Protein AF-A0A3E3I4R8-F1 (afdb_monomer)

InterPro domains:
  IPR023296 Glycosyl hydrolase, five-bladed beta-propeller domain superfamily [G3DSA:2.115.10.20] (4-188)
  IPR023296 Glycosyl hydrolase, five-bladed beta-propeller domain superfamily [SSF75005] (67-189)

Mean predicted aligned error: 5.2 Å

Solvent-accessible surface area (backbone atoms only — not comparable to full-atom values): 13879 Å² total; per-residue (Å²): 133,58,57,40,91,85,79,69,40,73,74,57,88,87,75,88,78,79,80,76,54,42,87,83,39,55,69,29,17,27,50,62,83,36,69,37,72,54,52,53,74,67,55,35,50,52,53,48,54,52,50,34,54,75,71,69,48,89,54,73,86,76,48,55,66,73,56,51,50,53,52,46,58,73,58,26,52,56,40,54,73,40,48,76,33,78,48,77,55,100,76,31,26,40,41,32,31,14,25,14,48,62,64,23,32,39,6,12,21,36,42,29,37,18,82,37,95,83,42,79,62,43,75,46,89,74,56,61,30,31,72,29,66,52,71,41,59,17,6,33,20,50,46,49,77,47,71,53,98,57,70,39,35,36,36,34,23,30,22,34,48,41,74,95,38,61,82,40,61,50,78,47,75,34,37,24,50,66,53,96,90,65,51,69,45,49,46,64,80,68,63,89,34,64,68,86,85,68,104,51,74,67,70,57,80,65,78,60,91,48,74,83,86,54,69,73,50,92,61,81,62,99,72,69,53,93,97,18,45,53,50,34,71,34,59,56,39,67,71,52,48,86

Secondary structure (DSSP, 8-state):
-PBPTTT--BSS---------TTT-GGG--SGGG-PPPP-HHHHHHHHHHHHHHTT---GGGS-HHHHHHHHHHTS-----EEEEEEEETTEEEEEEEES-TTSTT-EEEEEEESSTT---EE-TT--SEE--SSSS---EEEEEEE-TTS-EEEEEEEE--SSSTT-EEEEEEEEEE-TT--EEE--TTTTS-----SS---TTPPPS---S-TT-----S--BTTB-GGGGGSS-TT---

Organism: NCBI:txid1720294

pLDDT: mean 93.39, std 4.69, range [58.34, 98.38]

Nearest PDB structures (foldseek):
  3kst-assembly2_B  TM=8.776E-01  e=1.609E-07  Bacteroides thetaiotaomicron VPI-5482
  4qqs-assembly1_A  TM=8.338E-01  e=1.810E-07  Halothermothrix orenii H 168
  3qz4-assembly2_B  TM=8.711E-01  e=1.917E-06  Bacteroides thetaiotaomicron
  5ay9-assembly1_A  TM=6.900E-01  e=4.351E-02  Ruminococcus albus 7 = DSM 20455
  8i12-assembly1_A  TM=5.355E-01  e=3.049E-01  Arthrobacter sp. MN8

Foldseek 3Di:
DDADPPVRHDPDDDDDQDDFDCVPVQLQQDDAPSPDDWDDPVQLVVVLVVVCVVVVNPDCVVPPPVRSVVSSVVRRSGADKALWEWDADPQKIWTKIWHRDQLYLSTFIWIWIASDPRDPTDGFPPPPQGGASDFQWGHFYNWYWDADPQGWIKIKGWTHQQQVHSPDIDIFIATWDQDPVRGTHTDCVCSVWDADDDPHDDDSPDDGPDDDPCAQDDDDDPDDDPQQDRNQCRPRYNNHHD

Structure (mmCIF, N/CA/C/O backbone):
data_AF-A0A3E3I4R8-F1
#
_entry.id   AF-A0A3E3I4R8-F1
#
loop_
_atom_site.group_PDB
_atom_site.id
_atom_site.type_symbol
_atom_site.label_atom_id
_atom_site.label_alt_id
_atom_site.label_comp_id
_atom_site.label_asym_id
_atom_site.label_entity_id
_atom_site.label_seq_id
_atom_site.pdbx_PDB_ins_code
_atom_site.Cartn_x
_atom_site.Cartn_y
_atom_site.Cartn_z
_atom_site.occupancy
_atom_site.B_iso_or_equiv
_atom_site.auth_seq_id
_atom_site.auth_comp_id
_atom_site.auth_asym_id
_atom_site.auth_atom_id
_atom_site.pdbx_PDB_model_num
ATOM 1 N N . MET A 1 1 ? 9.995 24.178 9.097 1.00 58.34 1 MET A N 1
ATOM 2 C CA . MET A 1 1 ? 10.919 24.325 7.953 1.00 58.34 1 MET A CA 1
ATOM 3 C C . MET A 1 1 ? 10.790 25.762 7.471 1.00 58.34 1 MET A C 1
ATOM 5 O O . MET A 1 1 ? 9.670 26.170 7.196 1.00 58.34 1 MET A O 1
ATOM 9 N N . ALA A 1 2 ? 11.863 26.553 7.495 1.00 73.69 2 ALA A N 1
ATOM 10 C CA . ALA A 1 2 ? 11.816 27.931 7.004 1.00 73.69 2 ALA A CA 1
ATOM 11 C C . ALA A 1 2 ? 12.047 27.915 5.486 1.00 73.69 2 ALA A C 1
ATOM 13 O O . ALA A 1 2 ? 13.061 27.390 5.019 1.00 73.69 2 ALA A O 1
ATOM 14 N N . LEU A 1 3 ? 11.078 28.421 4.729 1.00 85.00 3 LEU A N 1
ATOM 15 C CA . LEU A 1 3 ? 11.211 28.681 3.299 1.00 85.00 3 LEU A CA 1
ATOM 16 C C . LEU A 1 3 ? 11.468 30.173 3.115 1.00 85.00 3 LEU A C 1
ATOM 18 O O . LEU A 1 3 ? 10.865 30.989 3.813 1.00 85.00 3 LEU A O 1
ATOM 22 N N . ASP A 1 4 ? 12.323 30.519 2.159 1.00 86.75 4 ASP A N 1
ATOM 23 C CA . ASP A 1 4 ? 12.375 31.885 1.653 1.00 86.75 4 ASP A CA 1
ATOM 24 C C . ASP A 1 4 ? 11.012 32.196 0.998 1.00 86.75 4 ASP A C 1
ATOM 26 O O . ASP A 1 4 ? 10.618 31.470 0.081 1.00 86.75 4 ASP A O 1
ATOM 30 N N . PRO A 1 5 ? 10.266 33.220 1.448 1.00 86.38 5 PRO A N 1
ATOM 31 C CA . PRO A 1 5 ? 8.902 33.466 0.980 1.00 86.38 5 PRO A CA 1
ATOM 32 C C . PRO A 1 5 ? 8.827 33.997 -0.460 1.00 86.38 5 PRO A C 1
ATOM 34 O O . PRO A 1 5 ? 7.739 34.043 -1.029 1.00 86.38 5 PRO A O 1
ATOM 37 N N . VAL A 1 6 ? 9.952 34.409 -1.049 1.00 87.00 6 VAL A N 1
ATOM 38 C CA . VAL A 1 6 ? 10.023 34.934 -2.420 1.00 87.00 6 VAL A CA 1
ATOM 39 C C . VAL A 1 6 ? 10.526 33.856 -3.373 1.00 87.00 6 VAL A C 1
ATOM 41 O O . VAL A 1 6 ? 9.933 33.617 -4.422 1.00 87.00 6 VAL A O 1
ATOM 44 N N . LEU A 1 7 ? 11.618 33.187 -3.009 1.00 87.06 7 LEU A N 1
ATOM 45 C CA . LEU A 1 7 ? 12.268 32.184 -3.849 1.00 87.06 7 LEU A CA 1
ATOM 46 C C . LEU A 1 7 ? 11.676 30.783 -3.663 1.00 87.06 7 LEU A C 1
ATOM 48 O O . LEU A 1 7 ? 11.984 29.895 -4.458 1.00 87.06 7 LEU A O 1
ATOM 52 N N . MET A 1 8 ? 10.880 30.568 -2.608 1.00 84.38 8 MET A N 1
ATOM 53 C CA . MET A 1 8 ? 10.338 29.264 -2.200 1.00 84.38 8 MET A CA 1
ATOM 54 C C . MET A 1 8 ? 11.431 28.193 -2.051 1.00 84.38 8 MET A C 1
ATOM 56 O O . MET A 1 8 ? 11.201 26.999 -2.248 1.00 84.38 8 MET A O 1
ATOM 60 N N . ARG A 1 9 ? 12.649 28.623 -1.695 1.00 81.31 9 ARG A N 1
ATOM 61 C CA . ARG A 1 9 ? 13.801 27.745 -1.466 1.00 81.31 9 ARG A CA 1
ATOM 62 C C . ARG A 1 9 ? 13.901 27.396 0.012 1.00 81.31 9 ARG A C 1
ATOM 64 O O . ARG A 1 9 ? 13.680 28.240 0.878 1.00 81.31 9 ARG A O 1
ATOM 71 N N . SER A 1 10 ? 14.262 26.145 0.291 1.00 80.31 10 SER A N 1
ATOM 72 C CA . SER A 1 10 ? 14.565 25.702 1.654 1.00 80.31 10 SER A CA 1
ATOM 73 C C . SER A 1 10 ? 15.727 26.510 2.215 1.00 80.31 10 SER A C 1
ATOM 75 O O . SER A 1 10 ? 16.803 26.524 1.623 1.00 80.31 10 SER A O 1
ATOM 77 N N . MET A 1 11 ? 15.514 27.151 3.363 1.00 79.94 11 MET A N 1
ATOM 78 C CA . MET A 1 11 ? 16.572 27.851 4.099 1.00 79.94 11 MET A CA 1
ATOM 79 C C . MET A 1 11 ? 17.332 26.913 5.046 1.00 79.94 11 MET A C 1
ATOM 81 O O . MET A 1 11 ? 18.346 27.296 5.619 1.00 79.94 11 MET A O 1
ATOM 85 N N . SER A 1 12 ? 16.840 25.685 5.228 1.00 79.06 12 SER A N 1
ATOM 86 C CA . SER A 1 12 ? 17.480 24.641 6.027 1.00 79.06 12 SER A CA 1
ATOM 87 C C . SER A 1 12 ? 18.047 23.536 5.145 1.00 79.06 12 SER A C 1
ATOM 89 O O . SER A 1 12 ? 17.453 23.178 4.122 1.00 79.06 12 SER A O 1
ATOM 91 N N . MET A 1 13 ? 19.155 22.945 5.591 1.00 79.69 13 MET A N 1
ATOM 92 C CA . MET A 1 13 ? 19.659 21.699 5.022 1.00 79.69 13 MET A CA 1
ATOM 93 C C . MET A 1 13 ? 18.621 20.587 5.221 1.00 79.69 13 MET A C 1
ATOM 95 O O . MET A 1 13 ? 17.965 20.520 6.263 1.00 79.69 13 MET A O 1
ATOM 99 N N . LYS A 1 14 ? 18.435 19.744 4.203 1.00 81.19 14 LYS A N 1
ATOM 100 C CA . LYS A 1 14 ? 17.567 18.567 4.292 1.00 81.19 14 LYS A CA 1
ATOM 101 C C . LYS A 1 14 ? 18.349 17.428 4.945 1.00 81.19 14 LYS A C 1
ATOM 103 O O . LYS A 1 14 ? 19.505 17.212 4.597 1.00 81.19 14 LYS A O 1
ATOM 108 N N . THR A 1 15 ? 17.698 16.689 5.834 1.00 82.81 15 THR A N 1
ATOM 109 C CA . THR A 1 15 ? 18.266 15.503 6.487 1.00 82.81 15 THR A CA 1
ATOM 110 C C . THR A 1 15 ? 17.363 14.314 6.195 1.00 82.81 15 THR A C 1
ATOM 112 O O . THR A 1 15 ? 16.147 14.416 6.364 1.00 82.81 15 THR A O 1
ATOM 115 N N . GLY A 1 16 ? 17.944 13.205 5.734 1.00 87.50 16 GLY A N 1
ATOM 116 C CA . GLY A 1 16 ? 17.220 11.942 5.589 1.00 87.50 16 GLY A CA 1
ATOM 117 C C . GLY A 1 16 ? 16.832 11.386 6.958 1.00 87.50 16 GLY A C 1
ATOM 118 O O . GLY A 1 16 ? 17.626 11.457 7.893 1.00 87.50 16 GLY A O 1
ATOM 119 N N . VAL A 1 17 ? 15.608 10.872 7.081 1.00 91.19 17 VAL A N 1
ATOM 120 C CA . VAL A 1 17 ? 15.069 10.353 8.353 1.00 91.19 17 VAL A CA 1
ATOM 121 C C . VAL A 1 17 ? 14.796 8.850 8.330 1.00 91.19 17 VAL A C 1
ATOM 123 O O . VAL A 1 17 ? 14.795 8.229 9.387 1.00 91.19 17 VAL A O 1
ATOM 126 N N . ILE A 1 18 ? 14.576 8.275 7.144 1.00 93.19 18 ILE A N 1
ATOM 127 C CA . ILE A 1 18 ? 14.359 6.844 6.917 1.00 93.19 18 ILE A CA 1
ATOM 128 C C . ILE A 1 18 ? 14.970 6.439 5.573 1.00 93.19 18 ILE A C 1
ATOM 130 O O . ILE A 1 18 ? 15.098 7.272 4.672 1.00 93.19 18 ILE A O 1
ATOM 134 N N . TRP A 1 19 ? 15.311 5.157 5.443 1.00 92.50 19 TRP A N 1
ATOM 135 C CA . TRP A 1 19 ? 15.880 4.554 4.237 1.00 92.50 19 TRP A CA 1
ATOM 136 C C . TRP A 1 19 ? 15.334 3.135 4.051 1.00 92.50 19 TRP A C 1
ATOM 138 O O . TRP A 1 19 ? 14.920 2.488 5.020 1.00 92.50 19 TRP A O 1
ATOM 148 N N . GLY A 1 20 ? 15.352 2.655 2.807 1.00 91.88 20 GLY A N 1
ATOM 149 C CA . GLY A 1 20 ? 15.019 1.269 2.495 1.00 91.88 20 GLY A CA 1
ATOM 150 C C . GLY A 1 20 ? 16.081 0.310 3.032 1.00 91.88 20 GLY A C 1
ATOM 151 O O . GLY A 1 20 ? 17.270 0.623 3.037 1.00 91.88 20 GLY A O 1
ATOM 152 N N . ASN A 1 21 ? 15.645 -0.856 3.490 1.00 93.94 21 ASN A N 1
ATOM 153 C CA . ASN A 1 21 ? 16.481 -1.961 3.941 1.00 93.94 21 ASN A CA 1
ATOM 154 C C . ASN A 1 21 ? 15.862 -3.302 3.488 1.00 93.94 21 ASN A C 1
ATOM 156 O O . ASN A 1 21 ? 15.444 -4.108 4.321 1.00 93.94 21 ASN A O 1
ATOM 160 N N . PRO A 1 22 ? 15.785 -3.553 2.170 1.00 93.62 22 PRO A N 1
ATOM 161 C CA . PRO A 1 22 ? 15.163 -4.755 1.595 1.00 93.62 22 PRO A CA 1
ATOM 162 C C . PRO A 1 22 ? 15.882 -6.068 1.957 1.00 93.62 22 PRO A C 1
ATOM 164 O O . PRO A 1 22 ? 15.314 -7.155 1.819 1.00 93.62 22 PRO A O 1
ATOM 167 N N . SER A 1 23 ? 17.133 -5.997 2.422 1.00 91.31 23 SER A N 1
ATOM 168 C CA . SER A 1 23 ? 17.890 -7.168 2.876 1.00 91.31 23 SER A CA 1
ATOM 169 C C . SER A 1 23 ? 17.290 -7.754 4.153 1.00 91.31 23 SER A C 1
ATOM 171 O O . SER A 1 23 ? 17.079 -8.965 4.227 1.00 91.31 23 SER A O 1
ATOM 173 N N . GLU A 1 24 ? 16.960 -6.895 5.122 1.00 93.31 24 GLU A N 1
ATOM 174 C CA . GLU A 1 24 ? 16.380 -7.293 6.411 1.00 93.31 24 GLU A CA 1
ATOM 175 C C . GLU A 1 24 ? 14.845 -7.245 6.402 1.00 93.31 24 GLU A C 1
ATOM 177 O O . GLU A 1 24 ? 14.190 -8.111 6.980 1.00 93.31 24 GLU A O 1
ATOM 182 N N . LYS A 1 25 ? 14.253 -6.268 5.707 1.00 95.50 25 LYS A N 1
ATOM 183 C CA . LYS A 1 25 ? 12.802 -6.077 5.622 1.00 95.50 25 LYS A CA 1
ATOM 184 C C . LYS A 1 25 ? 12.269 -6.668 4.322 1.00 95.50 25 LYS A C 1
ATOM 186 O O . LYS A 1 25 ? 12.204 -5.999 3.292 1.00 95.50 25 LYS A O 1
ATOM 191 N N . GLY A 1 26 ? 11.855 -7.932 4.377 1.00 95.56 26 GLY A N 1
ATOM 192 C CA . GLY A 1 26 ? 11.373 -8.660 3.198 1.00 95.56 26 GLY A CA 1
ATOM 193 C C . GLY A 1 26 ? 10.222 -7.970 2.452 1.00 95.56 26 GLY A C 1
ATOM 194 O O . GLY A 1 26 ? 10.205 -7.999 1.228 1.00 95.56 26 GLY A O 1
ATOM 195 N N . PHE A 1 27 ? 9.320 -7.286 3.167 1.00 95.81 27 PHE A N 1
ATOM 196 C CA . PHE A 1 27 ? 8.187 -6.570 2.564 1.00 95.81 27 PHE A CA 1
ATOM 197 C C . PHE A 1 27 ? 8.602 -5.349 1.720 1.00 95.81 27 PHE A C 1
ATOM 199 O O . PHE A 1 27 ? 7.806 -4.855 0.927 1.00 95.81 27 PHE A O 1
ATOM 206 N N . GLU A 1 28 ? 9.843 -4.868 1.856 1.00 96.75 28 GLU A N 1
ATOM 207 C CA . GLU A 1 28 ? 10.395 -3.798 1.018 1.00 96.75 28 GLU A CA 1
ATOM 208 C C . GLU A 1 28 ? 11.104 -4.331 -0.238 1.00 96.75 28 GLU A C 1
ATOM 210 O O . GLU A 1 28 ? 11.710 -3.556 -0.967 1.00 96.75 28 GLU A O 1
ATOM 215 N N . ARG A 1 29 ? 11.104 -5.637 -0.515 1.00 96.12 29 ARG A N 1
ATOM 216 C CA . ARG A 1 29 ? 11.730 -6.156 -1.743 1.00 96.12 29 ARG A CA 1
ATOM 217 C C . ARG A 1 29 ? 10.832 -5.950 -2.944 1.00 96.12 29 ARG A C 1
ATOM 219 O O . ARG A 1 29 ? 9.635 -6.210 -2.857 1.00 96.12 29 ARG A O 1
ATOM 226 N N . ILE A 1 30 ? 11.427 -5.551 -4.061 1.00 94.56 30 ILE A N 1
ATOM 227 C CA . ILE A 1 30 ? 10.718 -5.345 -5.321 1.00 94.56 30 ILE A CA 1
ATOM 228 C C . ILE A 1 30 ? 10.298 -6.691 -5.946 1.00 94.56 30 ILE A C 1
ATOM 230 O O . ILE A 1 30 ? 10.689 -7.767 -5.482 1.00 94.56 30 ILE A O 1
ATOM 234 N N . GLY A 1 31 ? 9.531 -6.632 -7.035 1.00 93.88 31 GLY A N 1
ATOM 235 C CA . GLY A 1 31 ? 9.077 -7.815 -7.769 1.00 93.88 31 GLY A CA 1
ATOM 236 C C . GLY A 1 31 ? 7.734 -8.347 -7.276 1.00 93.88 31 GLY A C 1
ATOM 237 O O . GLY A 1 31 ? 7.290 -8.035 -6.170 1.00 93.88 31 GLY A O 1
ATOM 238 N N . GLU A 1 32 ? 7.070 -9.148 -8.114 1.00 94.50 32 GLU A N 1
ATOM 239 C CA . GLU A 1 32 ? 5.894 -9.902 -7.664 1.00 94.50 32 GLU A CA 1
ATOM 240 C C . GLU A 1 32 ? 6.285 -10.769 -6.467 1.00 94.50 32 GLU A C 1
ATOM 242 O O . GLU A 1 32 ? 7.379 -11.328 -6.440 1.00 94.50 32 GLU A O 1
ATOM 247 N N . ASP A 1 33 ? 5.419 -10.845 -5.461 1.00 95.69 33 ASP A N 1
ATOM 248 C CA . ASP A 1 33 ? 5.632 -11.665 -4.263 1.00 95.69 33 ASP A CA 1
ATOM 249 C C . ASP A 1 33 ? 6.968 -11.394 -3.530 1.00 95.69 33 ASP A C 1
ATOM 251 O O . ASP A 1 33 ? 7.521 -12.282 -2.881 1.00 95.69 33 ASP A O 1
ATOM 255 N N . ASN A 1 34 ? 7.492 -10.160 -3.618 1.00 95.44 34 ASN A N 1
ATOM 256 C CA . ASN A 1 34 ? 8.737 -9.726 -2.967 1.00 95.44 34 ASN A CA 1
ATOM 257 C C . ASN A 1 34 ? 9.975 -10.562 -3.380 1.00 95.44 34 ASN A C 1
ATOM 259 O O . ASN A 1 34 ? 10.900 -10.759 -2.581 1.00 95.44 34 ASN A O 1
ATOM 263 N N . THR A 1 35 ? 10.002 -11.092 -4.610 1.00 94.75 35 THR A N 1
ATOM 264 C CA . THR A 1 35 ? 11.011 -12.083 -5.028 1.00 94.75 35 THR A CA 1
ATOM 265 C C . THR A 1 35 ? 12.369 -11.507 -5.418 1.00 94.75 35 THR A C 1
ATOM 267 O O . THR A 1 35 ? 13.342 -12.259 -5.484 1.00 94.75 35 THR A O 1
ATOM 270 N N . THR A 1 36 ? 12.461 -10.212 -5.716 1.00 94.12 36 THR A N 1
ATOM 271 C CA . T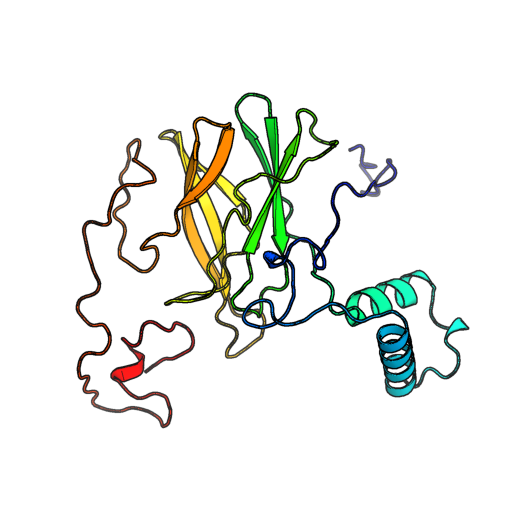HR A 1 36 ? 13.687 -9.627 -6.268 1.00 94.12 36 THR A CA 1
ATOM 272 C C . THR A 1 36 ? 14.565 -9.066 -5.156 1.00 94.12 36 THR A C 1
ATOM 274 O O . THR A 1 36 ? 14.153 -8.206 -4.377 1.00 94.12 36 THR A O 1
ATOM 277 N N . LEU A 1 37 ? 15.800 -9.562 -5.082 1.00 92.06 37 LEU A N 1
ATOM 278 C CA . LEU A 1 37 ? 16.833 -8.989 -4.226 1.00 92.06 37 LEU A CA 1
ATOM 279 C C . LEU A 1 37 ? 17.490 -7.796 -4.931 1.00 92.06 37 LEU A C 1
ATOM 281 O O . LEU A 1 37 ? 17.629 -7.837 -6.152 1.00 92.06 37 LEU A O 1
ATOM 285 N N . PRO A 1 38 ? 17.941 -6.774 -4.183 1.00 91.69 38 PRO A N 1
ATOM 286 C CA . PRO A 1 38 ? 18.719 -5.694 -4.770 1.00 91.69 38 PRO A CA 1
ATOM 287 C C . PRO A 1 38 ? 19.997 -6.214 -5.418 1.00 91.69 38 PRO A C 1
ATOM 289 O O . 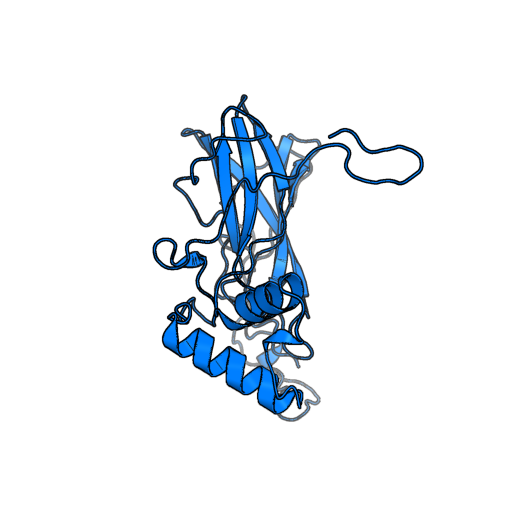PRO A 1 38 ? 20.649 -7.114 -4.877 1.00 91.69 38 PRO A O 1
ATOM 292 N N . CYS A 1 39 ? 20.385 -5.573 -6.516 1.00 91.56 39 CYS A N 1
ATOM 293 C CA . CYS A 1 39 ? 21.639 -5.845 -7.201 1.00 91.56 39 CYS A CA 1
ATOM 294 C C . CYS A 1 39 ? 22.827 -5.670 -6.251 1.00 91.56 39 CYS A C 1
ATOM 296 O O . CYS A 1 39 ? 22.904 -4.713 -5.464 1.00 91.56 39 CYS A O 1
ATOM 298 N N . ASN A 1 40 ? 23.805 -6.561 -6.374 1.00 92.12 40 ASN A N 1
ATOM 299 C CA . ASN A 1 40 ? 25.109 -6.359 -5.763 1.00 92.12 40 ASN A CA 1
ATOM 300 C C . ASN A 1 40 ? 25.910 -5.276 -6.522 1.00 92.12 40 ASN A C 1
ATOM 302 O O . ASN A 1 40 ? 25.481 -4.739 -7.545 1.00 92.12 40 ASN A O 1
ATOM 306 N N . ASN A 1 41 ? 27.084 -4.907 -6.002 1.00 91.44 41 ASN A N 1
ATOM 307 C CA . ASN A 1 41 ? 27.874 -3.820 -6.586 1.00 91.44 41 ASN A CA 1
ATOM 308 C C . ASN A 1 41 ? 28.377 -4.126 -8.005 1.00 91.44 41 ASN A C 1
ATOM 310 O O . ASN A 1 41 ? 28.430 -3.205 -8.818 1.00 91.44 41 ASN A O 1
ATOM 314 N N . ASP A 1 42 ? 28.732 -5.376 -8.302 1.00 94.06 42 ASP A N 1
ATOM 315 C CA . ASP A 1 42 ? 29.251 -5.758 -9.618 1.00 94.06 42 ASP A CA 1
ATOM 316 C C . ASP A 1 42 ? 28.128 -5.727 -10.664 1.00 94.06 42 ASP A C 1
ATOM 318 O O . ASP A 1 42 ? 28.296 -5.129 -11.728 1.00 94.06 42 ASP A O 1
ATOM 322 N N . GLU A 1 43 ? 26.952 -6.258 -10.314 1.00 94.62 43 GLU A N 1
ATOM 323 C CA . GLU A 1 43 ? 25.732 -6.182 -11.133 1.00 94.62 43 GLU A CA 1
ATOM 324 C C . GLU A 1 43 ? 25.343 -4.728 -11.418 1.00 94.62 43 GLU A C 1
ATOM 326 O O . GLU A 1 43 ? 25.093 -4.352 -12.562 1.00 94.62 43 GLU A O 1
ATOM 331 N N . LEU A 1 44 ? 25.366 -3.868 -10.394 1.00 94.31 44 LEU A N 1
ATOM 332 C CA . LEU A 1 44 ? 25.052 -2.452 -10.562 1.00 94.31 44 LEU A CA 1
ATOM 333 C C . LEU A 1 44 ? 26.042 -1.745 -11.501 1.00 94.31 44 LEU A C 1
ATOM 335 O O . LEU A 1 44 ? 25.632 -0.905 -12.307 1.00 94.31 44 LEU A O 1
ATOM 339 N N . ILE A 1 45 ? 27.339 -2.057 -11.401 1.00 93.88 45 ILE A N 1
ATOM 340 C CA . ILE A 1 45 ? 28.356 -1.514 -12.310 1.00 93.88 45 ILE A CA 1
ATOM 341 C C . ILE A 1 45 ? 28.063 -1.966 -13.742 1.00 93.88 45 ILE A C 1
ATOM 343 O O . ILE A 1 45 ? 28.067 -1.130 -14.646 1.00 93.88 45 ILE A O 1
ATOM 347 N N . GLU A 1 46 ? 27.764 -3.248 -13.951 1.00 94.88 46 GLU A N 1
ATOM 348 C CA . GLU A 1 46 ? 27.434 -3.790 -15.271 1.00 94.88 46 GLU A CA 1
ATOM 349 C C . GLU A 1 46 ? 26.189 -3.113 -15.869 1.00 94.88 46 GLU A C 1
ATOM 351 O O . GLU A 1 46 ? 26.243 -2.600 -16.992 1.00 94.88 46 GLU A O 1
ATOM 356 N N . CYS A 1 47 ? 25.101 -3.014 -15.099 1.00 93.69 47 CYS A N 1
ATOM 357 C CA . CYS A 1 47 ? 23.870 -2.334 -15.507 1.00 93.69 47 CYS A CA 1
ATOM 358 C C . CYS A 1 47 ? 24.104 -0.852 -15.833 1.00 93.69 47 CYS A C 1
ATOM 360 O O . CYS A 1 47 ? 23.591 -0.341 -16.837 1.00 93.69 47 CYS A O 1
ATOM 362 N N . TYR A 1 48 ? 24.897 -0.151 -15.016 1.00 94.94 48 TYR A N 1
ATOM 363 C CA . TYR A 1 48 ? 25.219 1.258 -15.234 1.00 94.94 48 TYR A CA 1
ATOM 364 C C . TYR A 1 48 ? 26.024 1.456 -16.524 1.00 94.94 48 TYR A C 1
ATOM 366 O O . TYR A 1 48 ? 25.631 2.260 -17.372 1.00 94.94 48 TYR A O 1
ATOM 374 N N . GLN A 1 49 ? 27.086 0.671 -16.738 1.00 94.31 49 GLN A N 1
ATOM 375 C CA . GLN A 1 49 ? 27.884 0.737 -17.968 1.00 94.31 49 GLN A CA 1
ATOM 376 C C . GLN A 1 49 ? 27.059 0.364 -19.210 1.00 94.31 49 GLN A C 1
ATOM 378 O O . GLN A 1 49 ? 27.163 1.018 -20.253 1.00 94.31 49 GLN A O 1
ATOM 383 N N . GLY A 1 50 ? 26.184 -0.641 -19.098 1.00 94.62 50 GLY A N 1
ATOM 384 C CA . GLY A 1 50 ? 25.234 -1.004 -20.150 1.00 94.62 50 GLY A CA 1
ATOM 385 C C . GLY A 1 50 ? 24.287 0.145 -20.512 1.00 94.62 50 GLY A C 1
ATOM 386 O O . GLY A 1 50 ? 24.081 0.426 -21.695 1.00 94.62 50 GLY A O 1
ATOM 387 N N . THR A 1 51 ? 23.778 0.861 -19.506 1.00 94.31 51 THR A N 1
ATOM 388 C CA . THR A 1 51 ? 22.894 2.025 -19.685 1.00 94.31 51 THR A CA 1
ATOM 389 C C . THR A 1 51 ? 23.613 3.187 -20.370 1.00 94.31 51 THR A C 1
ATOM 391 O O . THR A 1 51 ? 23.076 3.759 -21.320 1.00 94.31 51 THR A O 1
ATOM 394 N N . LEU A 1 52 ? 24.846 3.506 -19.958 1.00 94.94 52 LEU A N 1
ATOM 395 C CA . LEU A 1 52 ? 25.659 4.540 -20.613 1.00 94.94 52 LEU A CA 1
ATOM 396 C C . LEU A 1 52 ? 25.898 4.212 -22.089 1.00 94.94 52 LEU A C 1
ATOM 398 O O . LEU A 1 52 ? 25.691 5.062 -22.958 1.00 94.94 52 LEU A O 1
ATOM 402 N N . LYS A 1 53 ? 26.246 2.955 -22.385 1.00 94.88 53 LYS A N 1
ATOM 403 C CA . LYS A 1 53 ? 26.441 2.477 -23.757 1.00 94.88 53 LYS A CA 1
ATOM 404 C C . LYS A 1 53 ? 25.165 2.596 -24.591 1.00 94.88 53 LYS A C 1
ATOM 406 O O . LYS A 1 53 ? 25.232 3.068 -25.725 1.00 94.88 53 LYS A O 1
ATOM 411 N N . ALA A 1 54 ? 24.015 2.197 -24.045 1.00 94.25 54 ALA A N 1
ATOM 412 C CA . ALA A 1 54 ? 22.722 2.313 -24.722 1.00 94.25 54 ALA A CA 1
ATOM 413 C C . ALA A 1 54 ? 22.331 3.778 -24.990 1.00 94.25 54 ALA A C 1
ATOM 415 O O . ALA A 1 54 ? 21.732 4.077 -26.022 1.00 94.25 54 ALA A O 1
ATOM 416 N N . ALA A 1 55 ? 22.723 4.694 -24.101 1.00 93.12 55 ALA A N 1
ATOM 417 C CA . ALA A 1 55 ? 22.539 6.134 -24.259 1.00 93.12 55 ALA A CA 1
ATOM 418 C C . ALA A 1 55 ? 23.588 6.806 -25.175 1.00 93.12 55 ALA A C 1
ATOM 420 O O . ALA A 1 55 ? 23.503 8.010 -25.412 1.00 93.12 55 ALA A O 1
ATOM 421 N N . GLY A 1 56 ? 24.579 6.065 -25.688 1.00 94.44 56 GLY A N 1
ATOM 422 C CA . GLY A 1 56 ? 25.656 6.610 -26.522 1.00 94.44 56 GLY A CA 1
ATOM 423 C C . GLY A 1 56 ? 26.696 7.439 -25.755 1.00 94.44 56 GLY A C 1
ATOM 424 O O . GLY A 1 56 ? 27.424 8.223 -26.364 1.00 94.44 56 GLY A O 1
ATOM 425 N N . ILE A 1 57 ? 26.776 7.282 -24.432 1.00 94.31 57 ILE A N 1
ATOM 426 C CA . ILE A 1 57 ? 27.727 7.983 -23.564 1.00 94.31 57 ILE A CA 1
ATOM 427 C C . ILE A 1 57 ? 29.001 7.139 -23.457 1.00 94.31 57 ILE A C 1
ATOM 429 O O . ILE A 1 57 ? 28.987 6.048 -22.894 1.00 94.31 57 ILE A O 1
ATOM 433 N N . ALA A 1 58 ? 30.105 7.642 -24.015 1.00 89.06 58 ALA A N 1
ATOM 434 C CA . ALA A 1 58 ? 31.378 6.916 -24.073 1.00 89.06 58 ALA A CA 1
ATOM 435 C C . ALA A 1 58 ? 32.281 7.128 -22.844 1.00 89.06 58 ALA A C 1
ATOM 437 O O . ALA A 1 58 ? 33.109 6.271 -22.548 1.00 89.06 58 ALA A O 1
ATOM 438 N N . ASP A 1 59 ? 32.141 8.260 -22.148 1.00 91.19 59 ASP A N 1
ATOM 439 C CA . ASP A 1 59 ? 32.916 8.587 -20.947 1.00 91.19 59 ASP A CA 1
ATOM 440 C C . ASP A 1 59 ? 31.966 8.951 -19.805 1.00 91.19 59 ASP A C 1
ATOM 442 O O . ASP A 1 59 ? 31.297 9.988 -19.841 1.00 91.19 59 ASP A O 1
ATOM 446 N N . GLU A 1 60 ? 31.915 8.105 -18.776 1.00 90.44 60 GLU A N 1
ATOM 447 C CA . GLU A 1 60 ? 31.075 8.305 -17.592 1.00 90.44 60 GLU A CA 1
ATOM 448 C C . GLU A 1 60 ? 31.364 9.625 -16.866 1.00 90.44 60 GLU A C 1
ATOM 450 O O . GLU A 1 60 ? 30.468 10.177 -16.233 1.00 90.44 60 GLU A O 1
ATOM 455 N N . LYS A 1 61 ? 32.577 10.182 -17.001 1.00 92.38 61 LYS A N 1
ATOM 456 C CA . LYS A 1 61 ? 32.961 11.458 -16.372 1.00 92.38 61 LYS A CA 1
ATOM 457 C C . LYS A 1 61 ? 32.213 12.655 -16.951 1.00 92.38 61 LYS A C 1
ATOM 459 O O . LYS A 1 61 ? 32.220 13.728 -16.354 1.00 92.38 61 LYS A O 1
ATOM 464 N N . THR A 1 62 ? 31.592 12.483 -18.118 1.00 93.25 62 THR A N 1
ATOM 465 C CA . THR A 1 62 ? 30.725 13.502 -18.724 1.00 93.25 62 THR A CA 1
ATOM 466 C C . THR A 1 62 ? 29.340 13.548 -18.082 1.00 93.25 62 THR A C 1
ATOM 468 O O . THR A 1 62 ? 28.630 14.540 -18.245 1.00 93.25 62 THR A O 1
ATOM 471 N N . VAL A 1 63 ? 28.960 12.510 -17.329 1.00 93.12 63 VAL A N 1
ATOM 472 C CA . VAL A 1 63 ? 27.698 12.461 -16.592 1.00 93.12 63 VAL A CA 1
ATOM 473 C C . VAL A 1 63 ? 27.870 13.231 -15.282 1.00 93.12 63 VAL A C 1
ATOM 475 O O . VAL A 1 63 ? 28.752 12.895 -14.490 1.00 93.12 63 VAL A O 1
ATOM 478 N N . PRO A 1 64 ? 27.045 14.259 -15.010 1.00 94.75 64 PRO A N 1
ATOM 479 C CA . PRO A 1 64 ? 27.073 14.941 -13.723 1.00 94.75 64 PRO A CA 1
ATOM 480 C C . PRO A 1 64 ? 26.861 13.950 -12.575 1.00 94.75 64 PRO A C 1
ATOM 482 O O . PRO A 1 64 ? 25.986 13.091 -12.662 1.00 94.75 64 PRO A O 1
ATOM 485 N N . GLN A 1 65 ? 27.619 14.100 -11.488 1.00 90.88 65 GLN A N 1
ATOM 486 C CA . GLN A 1 65 ? 27.611 13.161 -10.359 1.00 90.88 65 GLN A CA 1
ATOM 487 C C . GLN A 1 65 ? 26.197 12.875 -9.825 1.00 90.88 65 GLN A C 1
ATOM 489 O O . GLN A 1 65 ? 25.842 11.718 -9.638 1.00 90.88 65 GLN A O 1
ATOM 494 N N . GLU A 1 66 ? 25.366 13.908 -9.659 1.00 88.31 66 GLU A N 1
ATOM 495 C CA . GLU A 1 66 ? 23.979 13.768 -9.182 1.00 88.31 66 GLU A CA 1
ATOM 496 C C . GLU A 1 66 ? 23.115 12.909 -10.122 1.00 88.31 66 GLU A C 1
ATOM 498 O O . GLU A 1 66 ? 22.266 12.140 -9.679 1.00 88.31 66 GLU A O 1
ATOM 503 N N . ILE A 1 67 ? 23.349 13.008 -11.434 1.00 90.50 67 ILE A N 1
ATOM 504 C CA . ILE A 1 67 ? 22.649 12.200 -12.438 1.00 90.50 67 ILE A CA 1
ATOM 505 C C . ILE A 1 67 ? 23.172 10.765 -12.418 1.00 90.50 67 ILE A C 1
ATOM 507 O O . ILE A 1 67 ? 22.377 9.832 -12.492 1.00 90.50 67 ILE A O 1
ATOM 511 N N . ALA A 1 68 ? 24.486 10.575 -12.280 1.00 92.12 68 ALA A N 1
ATOM 512 C CA . ALA A 1 68 ? 25.086 9.250 -12.159 1.00 92.12 68 ALA A CA 1
ATOM 513 C C . ALA A 1 68 ? 24.576 8.506 -10.912 1.00 92.12 68 ALA A C 1
ATOM 515 O O . ALA A 1 68 ? 24.285 7.313 -10.983 1.00 92.12 68 ALA A O 1
ATOM 516 N N . GLU A 1 69 ? 24.433 9.204 -9.784 1.00 89.31 69 GLU A N 1
ATOM 517 C CA . GLU A 1 69 ? 23.853 8.663 -8.549 1.00 89.31 69 GLU A CA 1
ATOM 518 C C . GLU A 1 69 ? 22.380 8.299 -8.735 1.00 89.31 69 GLU A C 1
ATOM 520 O O . GLU A 1 69 ? 22.005 7.162 -8.459 1.00 89.31 69 GLU A O 1
ATOM 525 N N . LEU A 1 70 ? 21.575 9.195 -9.315 1.00 88.06 70 LEU A N 1
ATOM 526 C CA . LEU A 1 70 ? 20.171 8.912 -9.620 1.00 88.06 70 LEU A CA 1
ATOM 527 C C . LEU A 1 70 ? 20.009 7.705 -10.558 1.00 88.06 70 LEU A C 1
ATOM 529 O O . LEU A 1 70 ? 19.142 6.862 -10.342 1.00 88.06 70 LEU A O 1
ATOM 533 N N . MET A 1 71 ? 20.840 7.604 -11.599 1.00 90.56 71 MET A N 1
ATOM 534 C CA . MET A 1 71 ? 20.847 6.452 -12.505 1.00 90.56 71 MET A CA 1
ATOM 535 C C . MET A 1 71 ? 21.167 5.162 -11.755 1.00 90.56 71 MET A C 1
ATOM 537 O O . MET A 1 71 ? 20.469 4.169 -11.933 1.00 90.56 71 MET A O 1
ATOM 541 N N . LYS A 1 72 ? 22.193 5.175 -10.899 1.00 91.12 72 LYS A N 1
ATOM 542 C CA . LYS A 1 72 ? 22.561 4.008 -10.091 1.00 91.12 72 LYS A CA 1
ATOM 543 C C . LYS A 1 72 ? 21.451 3.616 -9.122 1.00 91.12 72 LYS A C 1
ATOM 545 O O . LYS A 1 72 ? 21.187 2.429 -8.985 1.00 91.12 72 LYS A O 1
ATOM 550 N N . ASP A 1 73 ? 20.776 4.575 -8.499 1.00 86.38 73 ASP A N 1
ATOM 551 C CA . ASP A 1 73 ? 19.651 4.289 -7.603 1.00 86.38 73 ASP A CA 1
ATOM 552 C C . ASP A 1 73 ? 18.474 3.648 -8.348 1.00 86.38 73 ASP A C 1
ATOM 554 O O . ASP A 1 73 ? 17.878 2.701 -7.841 1.00 86.38 73 ASP A O 1
ATOM 558 N N . MET A 1 74 ? 18.191 4.082 -9.581 1.00 86.06 74 MET A N 1
ATOM 559 C CA . MET A 1 74 ? 17.169 3.455 -10.434 1.00 86.06 74 MET A CA 1
ATOM 560 C C . MET A 1 74 ? 17.544 2.044 -10.915 1.00 86.06 74 MET A C 1
ATOM 562 O O . MET A 1 74 ? 16.652 1.273 -11.250 1.00 86.06 74 MET A O 1
ATOM 566 N N . LEU A 1 75 ? 18.837 1.710 -10.971 1.00 90.88 75 LEU A N 1
ATOM 567 C CA . LEU A 1 75 ? 19.355 0.417 -11.446 1.00 90.88 75 LEU A CA 1
ATOM 568 C C . LEU A 1 75 ? 19.659 -0.574 -10.312 1.00 90.88 75 LEU A C 1
ATOM 570 O O . LEU A 1 75 ? 20.116 -1.684 -10.566 1.00 90.88 75 LEU A O 1
ATOM 574 N N . ARG A 1 76 ? 19.471 -0.168 -9.054 1.00 88.62 76 ARG A N 1
ATOM 575 C CA . ARG A 1 76 ? 19.876 -0.959 -7.884 1.00 88.62 76 ARG A CA 1
ATOM 576 C C . ARG A 1 76 ? 18.900 -2.090 -7.548 1.00 88.62 76 ARG A C 1
ATOM 578 O O . ARG A 1 76 ? 19.187 -2.867 -6.643 1.00 88.62 76 ARG A O 1
ATOM 585 N N . ASP A 1 77 ? 17.745 -2.147 -8.209 1.00 88.00 77 ASP A N 1
ATOM 586 C CA . ASP A 1 77 ? 16.629 -3.024 -7.834 1.00 88.00 77 ASP A CA 1
ATOM 587 C C . ASP A 1 77 ? 16.282 -2.921 -6.331 1.00 88.00 77 ASP A C 1
ATOM 589 O O . ASP A 1 77 ? 15.907 -3.882 -5.660 1.00 88.00 77 ASP A O 1
ATOM 593 N N . ALA A 1 78 ? 16.451 -1.715 -5.783 1.00 88.31 78 ALA A N 1
ATOM 594 C CA . ALA A 1 78 ? 16.162 -1.367 -4.400 1.00 88.31 78 ALA A CA 1
ATOM 595 C C . ALA A 1 78 ? 14.790 -0.678 -4.299 1.00 88.31 78 ALA A C 1
ATOM 597 O O . ALA A 1 78 ? 14.391 0.006 -5.244 1.00 88.31 78 ALA A O 1
ATOM 598 N N . PRO A 1 79 ? 14.091 -0.793 -3.152 1.00 90.50 79 PRO A N 1
ATOM 599 C CA . PRO A 1 79 ? 12.775 -0.204 -2.980 1.00 90.50 79 PRO A CA 1
ATOM 600 C C . PRO A 1 79 ? 12.788 1.304 -3.134 1.00 90.50 79 PRO A C 1
ATOM 602 O O . PRO A 1 79 ? 13.607 2.013 -2.534 1.00 90.50 79 PRO A O 1
ATOM 605 N N . TYR A 1 80 ? 11.765 1.805 -3.810 1.00 88.75 80 TYR A N 1
ATOM 606 C CA . TYR A 1 80 ? 11.489 3.228 -3.831 1.00 88.75 80 TYR A CA 1
ATOM 607 C C . TYR A 1 80 ? 10.639 3.678 -2.630 1.00 88.75 80 TYR A C 1
ATOM 609 O O . TYR A 1 80 ? 9.406 3.673 -2.675 1.00 88.75 80 TYR A O 1
ATOM 617 N N . ILE A 1 81 ? 11.305 4.146 -1.569 1.00 93.69 81 ILE A N 1
ATOM 618 C CA . ILE A 1 81 ? 10.655 4.698 -0.367 1.00 93.69 81 ILE A CA 1
ATOM 619 C C . ILE A 1 81 ? 9.979 6.039 -0.682 1.00 93.69 81 ILE A C 1
ATOM 621 O O . ILE A 1 81 ? 10.639 7.018 -1.039 1.00 93.69 81 ILE A O 1
ATOM 625 N N . LYS A 1 82 ? 8.651 6.106 -0.542 1.00 94.06 82 LYS A N 1
ATOM 626 C CA . LYS A 1 82 ? 7.847 7.294 -0.899 1.00 94.06 82 LYS A CA 1
ATOM 627 C C . LYS A 1 82 ? 6.604 7.446 -0.025 1.00 94.06 82 LYS A C 1
ATOM 629 O O . LYS A 1 82 ? 6.441 6.730 0.948 1.00 94.06 82 LYS A O 1
ATOM 634 N N . GLY A 1 83 ? 5.721 8.385 -0.371 1.00 95.12 83 GLY A N 1
ATOM 635 C CA . GLY A 1 83 ? 4.389 8.483 0.240 1.00 95.12 83 GLY A CA 1
ATOM 636 C C . GLY A 1 83 ? 4.418 8.809 1.734 1.00 95.12 83 GLY A C 1
ATOM 637 O O . GLY A 1 83 ? 3.626 8.263 2.487 1.00 95.12 83 GLY A O 1
ATOM 638 N N . ALA A 1 84 ? 5.359 9.653 2.169 1.00 96.19 84 ALA A N 1
ATOM 639 C CA . ALA A 1 84 ? 5.507 9.984 3.580 1.00 96.19 84 ALA A CA 1
ATOM 640 C C . ALA A 1 84 ? 4.235 10.647 4.134 1.00 96.19 84 ALA A C 1
ATOM 642 O O . ALA A 1 84 ? 3.804 11.693 3.640 1.00 96.19 84 ALA A O 1
ATOM 643 N N . TRP A 1 85 ? 3.688 10.072 5.200 1.00 97.75 85 TRP A N 1
ATOM 644 C CA . TRP A 1 85 ? 2.533 10.601 5.916 1.00 97.75 85 TRP A CA 1
ATOM 645 C C . TRP A 1 85 ? 2.769 10.502 7.422 1.00 97.75 85 TRP A C 1
ATOM 647 O O . TRP A 1 85 ? 3.262 9.495 7.913 1.00 97.75 85 TRP A O 1
ATOM 657 N N . MET A 1 86 ? 2.455 11.555 8.175 1.00 97.50 86 MET A N 1
ATOM 658 C CA . MET A 1 86 ? 2.726 11.597 9.612 1.00 97.50 86 MET A CA 1
ATOM 659 C C . MET A 1 86 ? 1.439 11.817 10.392 1.00 97.50 86 MET A C 1
ATOM 661 O O . MET A 1 86 ? 0.772 12.840 10.228 1.00 97.50 86 MET A O 1
ATOM 665 N N . ASN A 1 87 ? 1.149 10.913 11.322 1.00 97.75 87 ASN A N 1
ATOM 666 C CA . ASN A 1 87 ? 0.143 11.136 12.354 1.00 97.75 87 ASN A CA 1
ATOM 667 C C . ASN A 1 87 ? 0.800 11.279 13.728 1.00 97.75 87 ASN A C 1
ATOM 669 O O . ASN A 1 87 ? 1.870 10.732 13.981 1.00 97.75 87 ASN A O 1
ATOM 673 N N . LYS A 1 88 ? 0.131 11.986 14.644 1.00 97.62 88 LYS A N 1
ATOM 674 C CA . LYS A 1 88 ? 0.495 12.003 16.062 1.00 97.62 88 LYS A CA 1
ATOM 675 C C . LYS A 1 88 ? -0.639 11.411 16.888 1.00 97.62 88 LYS A C 1
ATOM 677 O O . LYS A 1 88 ? -1.727 11.985 16.930 1.00 97.62 88 LYS A O 1
ATOM 682 N N . PHE A 1 89 ? -0.370 10.302 17.569 1.00 96.69 89 PHE A N 1
ATOM 683 C CA . PHE A 1 89 ? -1.322 9.630 18.453 1.00 96.69 89 PHE A CA 1
ATOM 684 C C . PHE A 1 89 ? -0.692 9.416 19.824 1.00 96.69 89 PHE A C 1
ATOM 686 O O . PHE A 1 89 ? 0.449 8.980 19.925 1.00 96.69 89 PHE A O 1
ATOM 693 N N . GLN A 1 90 ? -1.427 9.764 20.885 1.00 94.12 90 GLN A N 1
ATOM 694 C CA . GLN A 1 90 ? -1.004 9.545 22.277 1.00 94.12 90 GLN A CA 1
ATOM 695 C C . GLN A 1 90 ? 0.425 10.048 22.585 1.00 94.12 90 GLN A C 1
ATOM 697 O O . GLN A 1 90 ? 1.184 9.432 23.319 1.00 94.12 90 GLN A O 1
ATOM 702 N N . GLY A 1 91 ? 0.815 11.181 21.989 1.00 95.88 91 GLY A N 1
ATOM 703 C CA . GLY A 1 91 ? 2.144 11.774 22.174 1.00 95.88 91 GLY A CA 1
ATOM 704 C C . GLY A 1 91 ? 3.237 11.256 21.231 1.00 95.88 91 GLY A C 1
ATOM 705 O O . GLY A 1 91 ? 4.223 11.968 21.060 1.00 95.88 91 GLY A O 1
ATOM 706 N N . LYS A 1 92 ? 3.032 10.122 20.550 1.00 97.50 92 LYS A N 1
ATOM 707 C CA . LYS A 1 92 ? 3.978 9.514 19.598 1.00 97.50 92 LYS A CA 1
ATOM 708 C C . LYS A 1 92 ? 3.678 9.902 18.151 1.00 97.50 92 LYS A C 1
ATOM 710 O O . LYS A 1 92 ? 2.525 10.133 17.787 1.00 97.50 92 LYS A O 1
ATOM 715 N N . ASN A 1 93 ? 4.723 9.990 17.336 1.00 98.19 93 ASN A N 1
ATOM 716 C CA . ASN A 1 93 ? 4.670 10.304 15.910 1.00 98.19 93 ASN A CA 1
ATOM 717 C C . ASN A 1 93 ? 4.799 9.001 15.113 1.00 98.19 93 ASN A C 1
ATOM 719 O O . ASN A 1 93 ? 5.734 8.244 15.357 1.00 98.19 93 ASN A O 1
ATOM 723 N N . TYR A 1 94 ? 3.882 8.772 14.176 1.00 98.38 94 TYR A N 1
ATOM 724 C CA . TYR A 1 94 ? 3.792 7.585 13.326 1.00 98.38 94 TYR A CA 1
ATOM 725 C C . TYR A 1 94 ? 4.045 8.014 11.883 1.00 98.38 94 TYR A C 1
ATOM 727 O O . TYR A 1 94 ? 3.149 8.557 11.227 1.00 98.38 94 TYR A O 1
ATOM 735 N N . LEU A 1 95 ? 5.278 7.813 11.425 1.00 98.06 95 LEU A N 1
ATOM 736 C CA . LEU A 1 95 ? 5.721 8.077 10.064 1.00 98.06 95 LEU A CA 1
ATOM 737 C C . LEU A 1 95 ? 5.383 6.875 9.1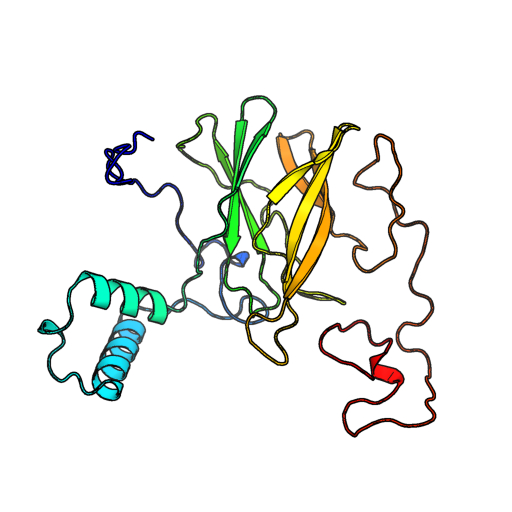85 1.00 98.06 95 LEU A C 1
ATOM 739 O O . LEU A 1 95 ? 6.093 5.873 9.192 1.00 98.06 95 LEU A O 1
ATOM 743 N N . GLN A 1 96 ? 4.299 6.997 8.435 1.00 98.12 96 GLN A N 1
ATOM 744 C CA . GLN A 1 96 ? 3.926 6.085 7.363 1.00 98.12 96 GLN A CA 1
ATOM 745 C C . GLN A 1 96 ? 4.771 6.364 6.120 1.00 98.12 96 GLN A C 1
ATOM 747 O O . GLN A 1 96 ? 5.087 7.520 5.817 1.00 98.12 96 GLN A O 1
ATOM 752 N N . TYR A 1 97 ? 5.122 5.308 5.400 1.00 97.81 97 TYR A N 1
ATOM 753 C CA . TYR A 1 97 ? 5.796 5.369 4.109 1.00 97.81 97 TYR A CA 1
ATOM 754 C C . TYR A 1 97 ? 5.355 4.193 3.250 1.00 97.81 97 TYR A C 1
ATOM 756 O O . TYR A 1 97 ? 5.007 3.143 3.770 1.00 97.81 97 TYR A O 1
ATOM 764 N N . ALA A 1 98 ? 5.441 4.352 1.939 1.00 97.69 98 ALA A N 1
ATOM 765 C CA . ALA A 1 98 ? 5.124 3.314 0.983 1.00 97.69 98 ALA A CA 1
ATOM 766 C C . ALA A 1 98 ? 6.390 2.680 0.403 1.00 97.69 98 ALA A C 1
ATOM 768 O O . ALA A 1 98 ? 7.377 3.377 0.138 1.00 97.69 98 ALA A O 1
ATOM 769 N N . SER A 1 99 ? 6.319 1.374 0.168 1.00 96.25 99 SER A N 1
ATOM 770 C CA . SER A 1 99 ? 7.368 0.530 -0.414 1.00 96.25 99 SER A CA 1
ATOM 771 C C . SER A 1 99 ? 6.720 -0.748 -0.979 1.00 96.25 99 SER A C 1
ATOM 773 O O . SER A 1 99 ? 5.622 -1.094 -0.551 1.00 96.25 99 SER A O 1
ATOM 775 N N . PRO A 1 100 ? 7.317 -1.478 -1.927 1.00 93.81 100 PRO A N 1
ATOM 776 C CA . PRO A 1 100 ? 8.445 -1.100 -2.769 1.00 93.81 100 PRO A CA 1
ATOM 777 C C . PRO A 1 100 ? 7.963 -0.229 -3.947 1.00 93.81 100 PRO A C 1
ATOM 779 O O . PRO A 1 100 ? 7.939 1.002 -3.854 1.00 93.81 100 PRO A O 1
ATOM 782 N N . GLU A 1 101 ? 7.449 -0.827 -5.023 1.00 92.81 101 GLU A N 1
ATOM 783 C CA . GLU A 1 101 ? 6.891 -0.127 -6.178 1.00 92.81 101 GLU A CA 1
ATOM 784 C C . GLU A 1 101 ? 5.450 -0.532 -6.462 1.00 92.81 101 GLU A C 1
ATOM 786 O O . GLU A 1 101 ? 4.992 -1.634 -6.183 1.00 92.81 101 GLU A O 1
ATOM 791 N N . THR A 1 102 ? 4.720 0.398 -7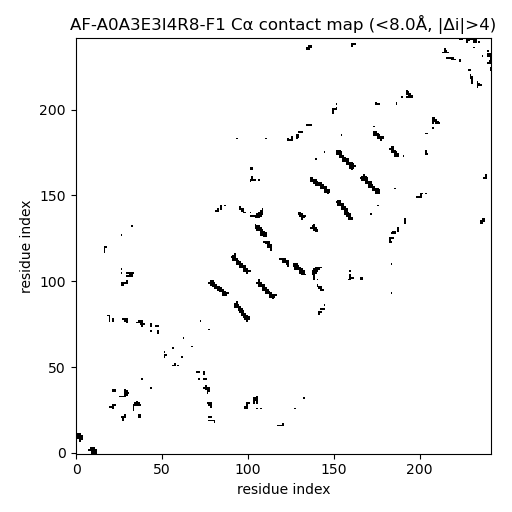.069 1.00 94.69 102 THR A N 1
ATOM 792 C CA . THR A 1 102 ? 3.262 0.326 -7.159 1.00 94.69 102 THR A CA 1
ATOM 793 C C . THR A 1 102 ? 2.738 -0.655 -8.202 1.00 94.69 102 THR A C 1
ATOM 795 O O . THR A 1 102 ? 1.547 -0.954 -8.189 1.00 94.69 102 THR A O 1
ATOM 798 N N . GLN A 1 103 ? 3.588 -1.106 -9.126 1.00 93.12 103 GLN A N 1
ATOM 799 C CA . GLN A 1 103 ? 3.215 -2.050 -10.177 1.00 93.12 103 GLN A CA 1
ATOM 800 C C . GLN A 1 103 ? 3.193 -3.506 -9.707 1.00 93.12 103 GLN A C 1
ATOM 802 O O . GLN A 1 103 ? 2.682 -4.354 -10.438 1.00 93.12 103 GLN A O 1
ATOM 807 N N . PHE A 1 104 ? 3.740 -3.790 -8.522 1.00 95.25 104 PHE A N 1
ATOM 808 C CA . PHE A 1 104 ? 3.792 -5.130 -7.948 1.00 95.25 104 PHE A CA 1
ATOM 809 C C . PHE A 1 104 ? 2.629 -5.354 -6.986 1.00 95.25 104 PHE A C 1
ATOM 811 O O . PHE A 1 104 ? 2.115 -4.421 -6.364 1.00 95.25 104 PHE A O 1
ATOM 818 N N . ASN A 1 105 ? 2.190 -6.606 -6.865 1.00 95.44 105 ASN A N 1
ATOM 819 C CA . ASN A 1 105 ? 1.119 -6.985 -5.944 1.00 95.44 105 ASN A CA 1
ATOM 820 C C . ASN A 1 105 ? 1.458 -6.695 -4.474 1.00 95.44 105 ASN A C 1
ATOM 822 O O . ASN A 1 105 ? 0.561 -6.473 -3.672 1.00 95.44 105 ASN A O 1
ATOM 826 N N . VAL A 1 106 ? 2.742 -6.651 -4.138 1.00 96.50 106 VAL A N 1
ATOM 827 C CA . VAL A 1 106 ? 3.257 -6.452 -2.780 1.00 96.50 106 VAL A CA 1
ATOM 828 C C . VAL A 1 106 ? 3.402 -4.988 -2.366 1.00 96.50 106 VAL A C 1
ATOM 830 O O . VAL A 1 106 ? 3.972 -4.713 -1.313 1.00 96.50 106 VAL A O 1
ATOM 833 N N . TYR A 1 107 ? 2.908 -4.034 -3.165 1.00 97.19 107 TYR A N 1
ATOM 834 C CA . TYR A 1 107 ? 2.930 -2.630 -2.760 1.00 97.19 107 TYR A CA 1
ATOM 835 C C . TYR A 1 107 ? 2.200 -2.432 -1.427 1.00 97.19 107 TYR A C 1
ATOM 837 O O . TYR A 1 107 ? 1.095 -2.940 -1.234 1.00 97.19 107 TYR A O 1
ATOM 845 N N . CYS A 1 108 ? 2.851 -1.747 -0.495 1.00 97.44 108 CYS A N 1
ATOM 846 C CA . CYS A 1 108 ? 2.461 -1.721 0.905 1.00 97.44 108 CYS A CA 1
ATOM 847 C C . CYS A 1 108 ? 2.824 -0.386 1.556 1.00 97.44 108 CYS A C 1
ATOM 849 O O . CYS A 1 108 ? 3.562 0.427 0.983 1.00 97.44 108 CYS A O 1
ATOM 851 N N . ASP A 1 109 ? 2.328 -0.185 2.771 1.00 98.12 109 ASP A N 1
ATOM 852 C CA . ASP A 1 109 ? 2.765 0.890 3.647 1.00 98.12 109 ASP A CA 1
ATOM 853 C C . ASP A 1 109 ? 3.403 0.316 4.915 1.00 98.12 109 ASP A C 1
ATOM 855 O O . ASP A 1 109 ? 2.877 -0.612 5.529 1.00 98.12 109 ASP A O 1
ATOM 859 N N . GLY A 1 110 ? 4.540 0.882 5.312 1.00 97.75 110 GLY A N 1
ATOM 860 C CA . GLY A 1 110 ? 5.205 0.627 6.581 1.00 97.75 110 GLY A CA 1
ATOM 861 C C . GLY A 1 110 ? 5.103 1.825 7.526 1.00 97.75 110 GLY A C 1
ATOM 862 O O . GLY A 1 110 ? 4.815 2.946 7.106 1.00 97.75 110 GLY A O 1
ATOM 863 N N . VAL A 1 111 ? 5.360 1.600 8.814 1.00 98.12 111 VAL A N 1
ATOM 864 C CA . VAL A 1 111 ? 5.290 2.616 9.871 1.00 98.12 111 VAL A CA 1
ATOM 865 C C . VAL A 1 111 ? 6.567 2.638 10.696 1.00 98.12 111 VAL A C 1
ATOM 867 O O . VAL A 1 111 ? 7.068 1.614 11.154 1.00 98.12 111 VAL A O 1
ATOM 870 N N . TYR A 1 112 ? 7.056 3.844 10.936 1.00 98.00 112 TYR A N 1
ATOM 871 C CA . TYR A 1 112 ? 8.087 4.161 11.908 1.00 98.00 112 TYR A CA 1
ATOM 872 C C . TYR A 1 112 ? 7.501 4.998 13.050 1.00 98.00 112 TYR A C 1
ATOM 874 O O . TYR A 1 112 ? 6.696 5.895 12.809 1.00 98.00 112 TYR A O 1
ATOM 882 N N . ILE A 1 113 ? 7.936 4.762 14.285 1.00 98.19 113 ILE A N 1
ATOM 883 C CA . ILE A 1 113 ? 7.444 5.431 15.493 1.00 98.19 113 ILE A CA 1
ATOM 884 C C . ILE A 1 113 ? 8.569 6.257 16.132 1.00 98.19 113 ILE A C 1
ATOM 886 O O . ILE A 1 113 ? 9.727 5.839 16.166 1.00 98.19 113 ILE A O 1
ATOM 890 N N . SER A 1 114 ? 8.246 7.449 16.640 1.00 97.81 114 SER A N 1
ATOM 891 C CA . SER A 1 114 ? 9.172 8.270 17.431 1.00 97.81 114 SER A CA 1
ATOM 892 C C . SER A 1 114 ? 8.453 9.184 18.418 1.00 97.81 114 SER A C 1
ATOM 894 O O . SER A 1 114 ? 7.376 9.711 18.132 1.00 97.81 114 SER A O 1
ATOM 896 N N . ASP A 1 115 ? 9.089 9.479 19.550 1.00 97.88 115 ASP A N 1
ATOM 897 C CA . ASP A 1 115 ? 8.621 10.524 20.469 1.00 97.88 115 ASP A CA 1
ATOM 898 C C . ASP A 1 115 ? 8.837 11.944 19.893 1.00 97.88 115 ASP A C 1
ATOM 900 O O . ASP A 1 115 ? 8.166 12.895 20.298 1.00 97.88 115 ASP A O 1
ATOM 904 N N . ASN A 1 116 ? 9.704 12.094 18.881 1.00 95.88 116 ASN A N 1
ATOM 905 C CA . ASN A 1 116 ? 10.014 13.368 18.230 1.00 95.88 116 ASN A CA 1
ATOM 906 C C . ASN A 1 116 ? 9.626 13.357 16.738 1.00 95.88 116 ASN A C 1
ATOM 908 O O . ASN A 1 116 ? 9.821 12.358 16.050 1.00 95.88 116 ASN A O 1
ATOM 912 N N . PRO A 1 117 ? 9.148 14.481 16.173 1.00 92.75 117 PRO A N 1
ATOM 913 C CA . PRO A 1 117 ? 8.685 14.535 14.781 1.00 92.75 117 PRO A CA 1
ATOM 914 C C . PRO A 1 117 ? 9.800 14.364 13.734 1.00 92.75 117 PRO A C 1
ATOM 916 O O . PRO A 1 117 ? 9.503 14.172 12.560 1.00 92.75 117 PRO A O 1
ATOM 919 N N . LEU A 1 118 ? 11.070 14.456 14.146 1.00 92.25 118 LEU A N 1
ATOM 920 C CA . LEU A 1 118 ? 12.253 14.282 13.293 1.00 92.25 118 LEU A CA 1
ATOM 921 C C . LEU A 1 118 ? 13.102 13.067 13.700 1.00 92.25 118 LEU A C 1
ATOM 923 O O . LEU A 1 118 ? 14.242 12.942 13.259 1.00 92.25 118 LEU A O 1
ATOM 927 N N . GLY A 1 119 ? 12.557 12.178 14.532 1.00 93.56 119 GLY A N 1
ATOM 928 C CA . GLY A 1 119 ? 13.258 10.994 15.005 1.00 93.56 119 GLY A CA 1
ATOM 929 C C . GLY A 1 119 ? 14.112 11.219 16.268 1.00 93.56 119 GLY A C 1
ATOM 930 O O . GLY A 1 119 ? 14.061 12.290 16.878 1.00 93.56 119 GLY A O 1
ATOM 931 N N . PRO A 1 120 ? 14.896 10.208 16.686 1.00 95.81 120 PRO A N 1
ATOM 932 C CA . PRO A 1 120 ? 15.137 8.953 15.972 1.00 95.81 120 PRO A CA 1
ATOM 933 C C . PRO A 1 120 ? 13.868 8.107 15.847 1.00 95.81 120 PRO A C 1
ATOM 935 O O . PRO A 1 120 ? 13.030 8.098 16.750 1.00 95.81 120 PRO A O 1
ATOM 938 N N . PHE A 1 121 ? 13.716 7.451 14.701 1.00 97.06 121 PHE A N 1
ATOM 939 C CA . PHE A 1 121 ? 12.583 6.587 14.388 1.00 97.06 121 PHE A CA 1
ATOM 940 C C . PHE A 1 121 ? 12.942 5.117 14.622 1.00 97.06 121 PHE A C 1
ATOM 942 O O . PHE A 1 121 ? 14.054 4.696 14.304 1.00 97.06 121 PHE A O 1
ATOM 949 N N . VAL A 1 122 ? 11.988 4.342 15.133 1.00 97.00 122 VAL A N 1
ATOM 950 C CA . VAL A 1 122 ? 12.070 2.880 15.290 1.00 97.00 122 VAL A CA 1
ATOM 951 C C . VAL A 1 122 ? 10.960 2.244 14.462 1.00 97.00 122 VAL A C 1
ATOM 953 O O . VAL A 1 122 ? 9.870 2.803 14.377 1.00 97.00 122 VAL A O 1
ATOM 956 N N . LEU A 1 123 ? 11.244 1.136 13.779 1.00 97.50 123 LEU A N 1
ATOM 957 C CA . LEU A 1 123 ? 10.245 0.448 12.960 1.00 97.50 123 LEU A CA 1
ATOM 958 C C . LEU A 1 123 ? 9.137 -0.101 13.872 1.00 97.50 123 LEU A C 1
ATOM 960 O O . LEU A 1 123 ? 9.457 -0.719 14.884 1.00 97.50 123 LEU A O 1
ATOM 964 N N . ALA A 1 124 ? 7.870 0.137 13.524 1.00 97.50 124 ALA A N 1
ATOM 965 C CA . ALA A 1 124 ? 6.728 -0.459 14.221 1.00 97.50 124 ALA A CA 1
ATOM 966 C C . ALA A 1 124 ? 6.791 -1.994 14.126 1.00 97.50 124 ALA A C 1
ATOM 968 O O . ALA A 1 124 ? 7.236 -2.531 13.101 1.00 97.50 124 ALA A O 1
ATOM 969 N N . GLU A 1 125 ? 6.373 -2.692 15.178 1.00 95.81 125 GLU A N 1
ATOM 970 C CA . GLU A 1 125 ? 6.545 -4.146 15.296 1.00 95.81 125 GLU A CA 1
ATOM 971 C C . GLU A 1 125 ? 5.583 -4.914 14.388 1.00 95.81 125 GLU A C 1
ATOM 973 O O . GLU A 1 125 ? 5.919 -5.987 13.887 1.00 95.81 125 GLU A O 1
ATOM 978 N N . ASN A 1 126 ? 4.408 -4.343 14.121 1.00 95.06 126 ASN A N 1
ATOM 979 C CA . ASN A 1 126 ? 3.355 -4.977 13.332 1.00 95.06 126 ASN A CA 1
ATOM 980 C C . ASN A 1 126 ? 3.471 -4.742 11.813 1.00 95.06 126 ASN A C 1
ATOM 982 O O . ASN A 1 126 ? 2.517 -4.993 11.077 1.00 95.06 126 ASN A O 1
ATOM 986 N N . ASN A 1 127 ? 4.616 -4.245 11.335 1.00 97.00 127 ASN A N 1
ATOM 987 C CA . ASN A 1 127 ? 4.816 -3.995 9.913 1.00 97.00 127 ASN A CA 1
ATOM 988 C C . ASN A 1 127 ? 4.765 -5.280 9.062 1.00 97.00 127 ASN A C 1
ATOM 990 O O . ASN A 1 127 ? 5.260 -6.324 9.495 1.00 97.00 127 ASN A O 1
ATOM 994 N N . PRO A 1 128 ? 4.294 -5.192 7.803 1.00 96.56 128 PRO A N 1
ATOM 995 C CA . PRO A 1 128 ? 3.794 -3.985 7.129 1.00 96.56 128 PRO A CA 1
ATOM 996 C C . PRO A 1 128 ? 2.412 -3.535 7.637 1.00 96.56 128 PRO A C 1
ATOM 998 O O . PRO A 1 128 ? 1.535 -4.351 7.894 1.00 96.56 128 PRO A O 1
ATOM 1001 N N . TYR A 1 129 ? 2.226 -2.219 7.755 1.00 97.25 129 TYR A N 1
ATOM 1002 C CA . TYR A 1 129 ? 1.014 -1.590 8.288 1.00 97.25 129 TYR A CA 1
ATOM 1003 C C . TYR A 1 129 ? -0.212 -1.774 7.384 1.00 97.25 129 TYR A C 1
ATOM 1005 O O . TYR A 1 129 ? -1.297 -2.061 7.883 1.00 97.25 129 TYR A O 1
ATOM 1013 N N . SER A 1 130 ? -0.042 -1.615 6.069 1.00 96.44 130 SER A N 1
ATOM 1014 C CA . SER A 1 130 ? -1.049 -1.932 5.048 1.00 96.44 130 SER A CA 1
ATOM 1015 C C . SER A 1 130 ? -0.399 -2.833 4.015 1.00 96.44 130 SER A C 1
ATOM 1017 O O . SER A 1 130 ? 0.591 -2.438 3.400 1.00 96.44 130 SER A O 1
ATOM 1019 N N . PHE A 1 131 ? -0.921 -4.043 3.833 1.00 94.81 131 PHE A N 1
ATOM 1020 C CA . PHE A 1 131 ? -0.331 -5.033 2.941 1.00 94.81 131 PHE A CA 1
ATOM 1021 C C . PHE A 1 131 ? -1.369 -5.988 2.378 1.00 94.81 131 PHE A C 1
ATOM 1023 O O . PHE A 1 131 ? -2.033 -6.725 3.105 1.00 94.81 131 PHE A O 1
ATOM 1030 N N . LYS A 1 132 ? -1.446 -6.010 1.048 1.00 93.38 132 LYS A N 1
ATOM 1031 C CA . LYS A 1 132 ? -2.419 -6.810 0.316 1.00 93.38 132 LYS A CA 1
ATOM 1032 C C . LYS A 1 132 ? -1.798 -7.435 -0.934 1.00 93.38 132 LYS A C 1
ATOM 1034 O O . LYS A 1 132 ? -1.901 -6.863 -2.014 1.00 93.38 132 LYS A O 1
ATOM 1039 N N . PRO A 1 133 ? -1.145 -8.601 -0.822 1.00 92.81 133 PRO A N 1
ATOM 1040 C CA . PRO A 1 133 ? -0.459 -9.232 -1.949 1.00 92.81 133 PRO A CA 1
ATOM 1041 C C . PRO A 1 133 ? -1.390 -9.969 -2.930 1.00 92.81 133 PRO A C 1
ATOM 1043 O O . PRO A 1 133 ? -0.929 -10.427 -3.972 1.00 92.81 133 PRO A O 1
ATOM 1046 N N . GLY A 1 134 ? -2.690 -10.109 -2.647 1.00 88.31 134 GLY A N 1
ATOM 1047 C CA . GLY A 1 134 ? -3.599 -10.886 -3.497 1.00 88.31 134 GLY A CA 1
ATOM 1048 C C . GLY A 1 134 ? -5.066 -10.481 -3.382 1.00 88.31 134 GLY A C 1
ATOM 1049 O O . GLY A 1 134 ? -5.380 -9.385 -2.924 1.00 88.31 134 GLY A O 1
ATOM 1050 N N . VAL A 1 135 ? -5.950 -11.407 -3.769 1.00 84.56 135 VAL A N 1
ATOM 1051 C CA . VAL A 1 135 ? -7.414 -11.219 -3.842 1.00 84.56 135 VAL A CA 1
ATOM 1052 C C . VAL A 1 135 ? -7.796 -10.176 -4.915 1.00 84.56 135 VAL A C 1
ATOM 1054 O O . VAL A 1 135 ? -7.060 -10.048 -5.895 1.00 84.56 135 VAL A O 1
ATOM 1057 N N . PHE A 1 136 ? -8.932 -9.476 -4.801 1.00 91.31 136 PHE A N 1
ATOM 1058 C CA . PHE A 1 136 ? -9.517 -8.716 -5.914 1.00 91.31 136 PHE A CA 1
ATOM 1059 C C . PHE A 1 136 ? -8.639 -7.540 -6.341 1.00 91.31 136 PHE A C 1
ATOM 1061 O O . PHE A 1 136 ? -8.380 -7.358 -7.530 1.00 91.31 136 PHE A O 1
ATOM 1068 N N . PHE A 1 137 ? -8.125 -6.782 -5.371 1.00 92.31 137 PHE A N 1
ATOM 1069 C CA . PHE A 1 137 ? -7.219 -5.655 -5.596 1.00 92.31 137 PHE A CA 1
ATOM 1070 C C . PHE A 1 137 ? -5.917 -5.829 -4.822 1.00 92.31 137 PHE A C 1
ATOM 1072 O O . PHE A 1 137 ? -5.933 -5.548 -3.640 1.00 92.31 137 PHE A O 1
ATOM 1079 N N . PRO A 1 138 ? -4.776 -6.186 -5.410 1.00 94.62 138 PRO A N 1
ATOM 1080 C CA . PRO A 1 138 ? -3.523 -6.214 -4.660 1.00 94.62 138 PRO A CA 1
ATOM 1081 C C . PRO A 1 138 ? -2.863 -4.822 -4.542 1.00 94.62 138 PRO A C 1
ATOM 1083 O O . PRO A 1 138 ? -3.294 -3.853 -5.170 1.00 94.62 138 PRO A O 1
ATOM 1086 N N . GLY A 1 139 ? -1.772 -4.721 -3.783 1.00 95.25 139 GLY A N 1
ATOM 1087 C CA . GLY A 1 139 ? -0.851 -3.583 -3.779 1.00 95.25 139 GLY A CA 1
ATOM 1088 C C . GLY A 1 139 ? -1.362 -2.333 -3.060 1.00 95.25 139 GLY A C 1
ATOM 1089 O O . GLY A 1 139 ? -1.425 -1.276 -3.683 1.00 95.25 139 GLY A O 1
ATOM 1090 N N . ALA A 1 140 ? -1.719 -2.458 -1.779 1.00 95.75 140 ALA A N 1
ATOM 1091 C CA . ALA A 1 140 ? -2.226 -1.387 -0.916 1.00 95.75 140 ALA A CA 1
ATOM 1092 C C . ALA A 1 140 ? -1.114 -0.483 -0.337 1.00 95.75 140 ALA A C 1
ATOM 1094 O O . ALA A 1 140 ? -0.778 -0.596 0.843 1.00 95.75 140 ALA A O 1
ATOM 1095 N N . GLY A 1 141 ? -0.561 0.410 -1.166 1.00 95.88 141 GLY A N 1
ATOM 1096 C CA . GLY A 1 141 ? 0.498 1.361 -0.788 1.00 95.88 141 GLY A CA 1
ATOM 1097 C C . GLY A 1 141 ? 0.234 2.815 -1.221 1.00 95.88 141 GLY A C 1
ATOM 1098 O O . GLY A 1 141 ? -0.575 3.077 -2.118 1.00 95.88 141 GLY A O 1
ATOM 1099 N N . HIS A 1 142 ? 0.985 3.770 -0.660 1.00 96.94 142 HIS A N 1
ATOM 1100 C CA . HIS A 1 142 ? 0.888 5.225 -0.905 1.00 96.94 142 HIS A CA 1
ATOM 1101 C C . HIS A 1 142 ? -0.314 5.881 -0.228 1.00 96.94 142 HIS A C 1
ATOM 1103 O O . HIS A 1 142 ? -1.254 6.345 -0.881 1.00 96.94 142 HIS A O 1
ATOM 1109 N N . CYS A 1 143 ? -0.259 5.938 1.094 1.00 90.00 143 CYS A N 1
ATOM 1110 C CA . CYS A 1 143 ? -1.444 6.165 1.899 1.00 90.00 143 CYS A CA 1
ATOM 1111 C C . CYS A 1 143 ? -1.546 7.506 2.629 1.00 90.00 143 CYS A C 1
ATOM 1113 O O . CYS A 1 143 ? -0.644 8.346 2.648 1.00 90.00 143 CYS A O 1
ATOM 1115 N N . SER A 1 144 ? -2.693 7.654 3.294 1.00 97.12 144 SER A N 1
ATOM 1116 C CA . SER A 1 144 ? -2.886 8.559 4.420 1.00 97.12 144 SER A CA 1
ATOM 1117 C C . SER A 1 144 ? -3.856 7.947 5.433 1.00 97.12 144 SER A C 1
ATOM 1119 O O . SER A 1 144 ? -4.894 7.395 5.059 1.00 97.12 144 SER A O 1
ATOM 1121 N N . THR A 1 145 ? -3.539 8.075 6.723 1.00 98.31 145 THR A N 1
ATOM 1122 C CA . THR A 1 145 ? -4.442 7.684 7.816 1.00 98.31 145 THR A CA 1
ATOM 1123 C C . THR A 1 145 ? -5.138 8.907 8.395 1.00 98.31 145 THR A C 1
ATOM 1125 O O . THR A 1 145 ? -4.494 9.877 8.817 1.00 98.31 145 THR A O 1
ATOM 1128 N N . MET A 1 146 ? -6.466 8.854 8.438 1.00 97.56 146 MET A N 1
ATOM 1129 C CA . MET A 1 146 ? -7.336 9.967 8.808 1.00 97.56 146 MET A CA 1
ATOM 1130 C C . MET A 1 146 ? -8.362 9.563 9.862 1.00 97.56 146 MET A C 1
ATOM 1132 O O . MET A 1 146 ? -8.711 8.395 10.000 1.00 97.56 146 MET A O 1
ATOM 1136 N N . LYS A 1 147 ? -8.854 10.552 10.611 1.00 97.62 147 LYS A N 1
ATOM 1137 C CA . LYS A 1 147 ? -9.896 10.371 11.622 1.00 97.62 147 LYS A CA 1
ATOM 1138 C C . LYS A 1 147 ? -11.192 11.015 11.146 1.00 97.62 147 LYS A C 1
ATOM 1140 O O . LYS A 1 147 ? -11.169 12.182 10.759 1.00 97.62 147 LYS A O 1
ATOM 1145 N N . ASP A 1 148 ? -12.301 10.288 11.212 1.00 97.19 148 ASP A N 1
ATOM 1146 C CA . ASP A 1 148 ? -13.621 10.843 10.902 1.00 97.19 148 ASP A CA 1
ATOM 1147 C C . ASP A 1 148 ? -14.240 11.616 12.089 1.00 97.19 148 ASP A C 1
ATOM 1149 O O . ASP A 1 148 ? -13.662 11.720 13.178 1.00 97.19 148 ASP A O 1
ATOM 1153 N N . GLN A 1 149 ? -15.443 12.165 11.884 1.00 97.38 149 GLN A N 1
ATOM 1154 C CA . GLN A 1 149 ? -16.172 12.935 12.901 1.00 97.38 149 GLN A CA 1
ATOM 1155 C C . GLN A 1 149 ? -16.654 12.105 14.105 1.00 97.38 149 GLN A C 1
ATOM 1157 O O . GLN A 1 149 ? -16.978 12.675 15.145 1.00 97.38 149 GLN A O 1
ATOM 1162 N N . TYR A 1 150 ? -16.683 10.776 13.984 1.00 97.81 150 TYR A N 1
ATOM 1163 C CA . TYR A 1 150 ? -17.060 9.842 15.050 1.00 97.81 150 TYR A CA 1
ATOM 1164 C C . TYR A 1 150 ? -15.839 9.245 15.762 1.00 97.81 150 TYR A C 1
ATOM 1166 O O . TYR A 1 150 ? -15.977 8.422 16.669 1.00 97.81 150 TYR A O 1
ATOM 1174 N N . GLY A 1 151 ? -14.633 9.668 15.376 1.00 97.06 151 GLY A N 1
ATOM 1175 C CA . GLY A 1 151 ? -13.382 9.199 15.953 1.00 97.06 151 GLY A CA 1
ATOM 1176 C C . GLY A 1 151 ? -12.937 7.828 15.445 1.00 97.06 151 GLY A C 1
ATOM 1177 O O . GLY A 1 151 ? -12.104 7.199 16.104 1.00 97.06 151 GLY A O 1
ATOM 1178 N N . ASN A 1 152 ? -13.476 7.331 14.330 1.00 98.00 152 ASN A N 1
ATOM 1179 C CA . ASN A 1 152 ? -12.924 6.159 13.648 1.00 98.00 152 ASN A CA 1
ATOM 1180 C C . ASN A 1 152 ? -11.664 6.562 12.887 1.00 98.00 152 ASN A C 1
ATOM 1182 O O . ASN A 1 152 ? -11.613 7.655 12.319 1.00 98.00 152 ASN A O 1
ATOM 1186 N N . LEU A 1 153 ? -10.658 5.689 12.891 1.00 98.25 153 LEU A N 1
ATOM 1187 C CA . LEU A 1 153 ? -9.510 5.841 12.012 1.00 98.25 153 LEU A CA 1
ATOM 1188 C C . LEU A 1 153 ? -9.766 5.056 10.731 1.00 98.25 153 LEU A C 1
ATOM 1190 O O . LEU A 1 153 ? -10.265 3.933 10.770 1.00 98.25 153 LEU A O 1
ATOM 1194 N N . TRP A 1 154 ? -9.414 5.678 9.617 1.00 97.75 154 TRP A N 1
ATOM 1195 C CA . TRP A 1 154 ? -9.512 5.124 8.280 1.00 97.75 154 TRP A CA 1
ATOM 1196 C C . TRP A 1 154 ? -8.161 5.258 7.602 1.00 97.75 154 TRP A C 1
ATOM 1198 O O . TRP A 1 154 ? -7.561 6.337 7.618 1.00 97.75 154 TRP A O 1
ATOM 1208 N N . HIS A 1 155 ? -7.703 4.175 6.999 1.00 97.81 155 HIS A N 1
ATOM 1209 C CA . HIS A 1 155 ? -6.512 4.155 6.177 1.00 97.81 155 HIS A CA 1
ATOM 1210 C C . HIS A 1 155 ? -6.927 4.151 4.712 1.00 97.81 155 HIS A C 1
ATOM 1212 O O . HIS A 1 155 ? -7.638 3.246 4.283 1.00 97.81 155 HIS A O 1
ATOM 1218 N N . ALA A 1 156 ? -6.521 5.164 3.953 1.00 97.38 156 ALA A N 1
ATOM 1219 C CA . ALA A 1 156 ? -6.743 5.212 2.515 1.00 97.38 156 ALA A CA 1
ATOM 1220 C C . ALA A 1 156 ? -5.420 4.968 1.794 1.00 97.38 156 ALA A C 1
ATOM 1222 O O . ALA A 1 156 ? -4.440 5.636 2.116 1.00 97.38 156 ALA A O 1
ATOM 1223 N N . SER A 1 157 ? -5.402 4.066 0.812 1.00 96.06 157 SER A N 1
ATOM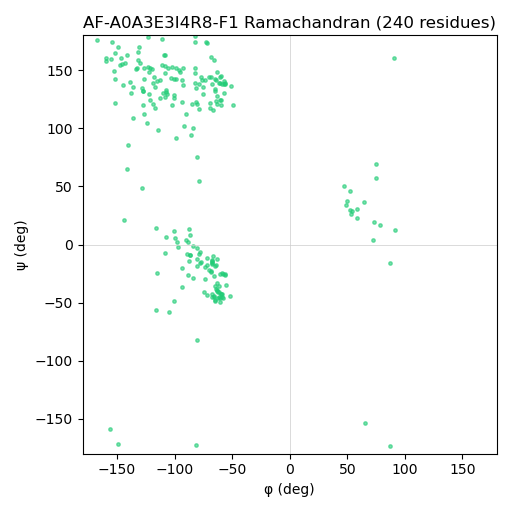 1224 C CA . SER A 1 157 ? -4.196 3.728 0.045 1.00 96.06 157 SER A CA 1
ATOM 1225 C C . SER A 1 157 ? -4.514 3.511 -1.435 1.00 96.06 157 SER A C 1
ATOM 1227 O O . SER A 1 157 ? -5.682 3.354 -1.817 1.00 96.06 157 SER A O 1
ATOM 1229 N N . THR A 1 158 ? -3.492 3.540 -2.293 1.00 96.50 158 THR A N 1
ATOM 1230 C CA . THR A 1 158 ? -3.667 3.171 -3.706 1.00 96.50 158 THR A CA 1
ATOM 1231 C C . THR A 1 158 ? -3.622 1.656 -3.864 1.00 96.50 158 THR A C 1
ATOM 1233 O O . THR A 1 158 ? -2.992 0.983 -3.064 1.00 96.50 158 THR A O 1
ATOM 1236 N N . LEU A 1 159 ? -4.303 1.129 -4.881 1.00 95.50 159 LEU A N 1
ATOM 1237 C CA . LEU A 1 159 ? -4.399 -0.299 -5.193 1.00 95.50 159 LEU A CA 1
ATOM 1238 C C . LEU A 1 159 ? -4.001 -0.551 -6.645 1.00 95.50 159 LEU A C 1
ATOM 1240 O O . LEU A 1 159 ? -4.345 0.244 -7.525 1.00 95.50 159 LEU A O 1
ATOM 1244 N N . ARG A 1 160 ? -3.311 -1.659 -6.903 1.00 94.38 160 ARG A N 1
ATOM 1245 C CA . ARG A 1 160 ? -2.791 -2.055 -8.216 1.00 94.38 160 ARG A CA 1
ATOM 1246 C C . ARG A 1 160 ? -3.899 -2.574 -9.142 1.00 94.38 160 ARG A C 1
ATOM 1248 O O . ARG A 1 160 ? -4.685 -3.434 -8.760 1.00 94.38 160 ARG A O 1
ATOM 1255 N N . ILE A 1 161 ? -3.869 -2.131 -10.401 1.00 95.12 161 ILE A N 1
ATOM 1256 C CA . ILE A 1 161 ? -4.461 -2.843 -11.551 1.00 95.12 161 ILE A CA 1
ATOM 1257 C C . ILE A 1 161 ? -3.337 -3.245 -12.517 1.00 95.12 161 ILE A C 1
ATOM 1259 O O . ILE A 1 161 ? -3.135 -4.426 -12.795 1.00 95.12 161 ILE A O 1
ATOM 1263 N N . SER A 1 162 ? -2.556 -2.264 -12.975 1.00 93.81 162 SER A N 1
ATOM 1264 C CA . SER A 1 162 ? -1.362 -2.448 -13.813 1.00 93.81 162 SER A CA 1
ATOM 1265 C C . SER A 1 162 ? -1.552 -3.405 -15.002 1.00 93.81 162 SER A C 1
ATOM 1267 O O . SER A 1 162 ? -0.763 -4.338 -15.179 1.00 93.81 162 SER A O 1
ATOM 1269 N N . VAL A 1 163 ? -2.609 -3.198 -15.797 1.00 92.69 163 VAL A N 1
ATOM 1270 C CA . VAL A 1 163 ? -2.876 -3.979 -17.019 1.00 92.69 163 VAL A CA 1
ATOM 1271 C C . VAL A 1 163 ? -2.550 -3.147 -18.251 1.00 92.69 163 VAL A C 1
ATOM 1273 O O . VAL A 1 163 ? -1.679 -3.516 -19.034 1.00 92.69 163 VAL A O 1
ATOM 1276 N N . ASN A 1 164 ? -3.187 -1.985 -18.389 1.00 92.56 164 ASN A N 1
ATOM 1277 C CA . ASN A 1 164 ? -2.983 -1.100 -19.539 1.00 92.56 164 ASN A CA 1
ATOM 1278 C C . ASN A 1 164 ? -1.755 -0.201 -19.361 1.00 92.56 164 ASN A C 1
ATOM 1280 O O . ASN A 1 164 ? -1.122 0.223 -20.327 1.00 92.56 164 ASN A O 1
ATOM 1284 N N . HIS A 1 165 ? -1.429 0.121 -18.109 1.00 95.06 165 HIS A N 1
ATOM 1285 C CA . HIS A 1 165 ? -0.278 0.937 -17.751 1.00 95.06 165 HIS A CA 1
ATOM 1286 C C . HIS A 1 165 ? 0.215 0.562 -16.356 1.00 95.06 165 HIS A C 1
ATOM 1288 O O . HIS A 1 165 ? -0.593 0.362 -15.456 1.00 95.06 165 HIS A O 1
ATOM 1294 N N . GLN A 1 166 ? 1.529 0.556 -16.121 1.00 91.31 166 GLN A N 1
ATOM 1295 C CA . GLN A 1 166 ? 2.115 0.155 -14.830 1.00 91.31 166 GLN A CA 1
ATOM 1296 C C . GLN A 1 166 ? 1.589 0.945 -13.611 1.00 91.31 166 GLN A C 1
ATOM 1298 O O . GLN A 1 166 ? 1.562 0.413 -12.506 1.00 91.31 166 GLN A O 1
ATOM 1303 N N . PHE A 1 167 ? 1.111 2.179 -13.814 1.00 93.06 167 PHE A N 1
ATOM 1304 C CA . PHE A 1 167 ? 0.530 3.048 -12.772 1.00 93.06 167 PHE A CA 1
ATOM 1305 C C . PHE A 1 167 ? -1.008 3.090 -12.740 1.00 93.06 167 PHE A C 1
ATOM 1307 O O . PHE A 1 167 ? -1.577 3.960 -12.072 1.00 93.06 167 PHE A O 1
ATOM 1314 N N . GLU A 1 168 ? -1.681 2.194 -13.461 1.00 96.00 168 GLU A N 1
ATOM 1315 C CA . GLU A 1 168 ? -3.138 2.042 -13.417 1.00 96.00 168 GLU A CA 1
ATOM 1316 C C . GLU A 1 168 ? -3.573 1.534 -12.038 1.00 96.00 168 GLU A C 1
ATOM 1318 O O . GLU A 1 168 ? -3.172 0.446 -11.615 1.00 96.00 168 GLU A O 1
ATOM 1323 N N . ARG A 1 169 ? -4.340 2.359 -11.314 1.00 95.81 169 ARG A N 1
ATOM 1324 C CA . ARG A 1 169 ? -4.620 2.173 -9.885 1.00 95.81 169 ARG A CA 1
ATOM 1325 C C . ARG A 1 169 ? -6.015 2.640 -9.484 1.00 95.81 169 ARG A C 1
ATOM 1327 O O . ARG A 1 169 ? -6.626 3.470 -10.162 1.00 95.81 169 ARG A O 1
ATOM 1334 N N . ARG A 1 170 ? -6.487 2.149 -8.337 1.00 94.62 170 ARG A N 1
ATOM 1335 C CA . ARG A 1 170 ? -7.703 2.607 -7.635 1.00 94.62 170 ARG A CA 1
ATOM 1336 C C . ARG A 1 170 ? -7.373 3.044 -6.209 1.00 94.62 170 ARG A C 1
ATOM 1338 O O . ARG A 1 170 ? -6.215 3.002 -5.808 1.00 94.62 170 ARG A O 1
ATOM 1345 N N . LEU A 1 171 ? -8.386 3.505 -5.480 1.00 95.06 171 LEU A N 1
ATOM 1346 C CA . LEU A 1 171 ? -8.287 3.833 -4.060 1.00 95.06 171 LEU A CA 1
ATOM 1347 C C . LEU A 1 171 ? -9.025 2.776 -3.246 1.00 95.06 171 LEU A C 1
ATOM 1349 O O . LEU A 1 171 ? -10.160 2.436 -3.578 1.00 95.06 171 LEU A O 1
ATOM 1353 N N . GLY A 1 172 ? -8.379 2.300 -2.188 1.00 94.06 172 GLY A N 1
ATOM 1354 C CA . GLY A 1 172 ? -9.001 1.522 -1.124 1.00 94.06 172 GLY A CA 1
ATOM 1355 C C . GLY A 1 172 ? -9.089 2.349 0.153 1.00 94.06 172 GLY A C 1
ATOM 1356 O O . GLY A 1 172 ? -8.301 3.277 0.354 1.00 94.06 172 GLY A O 1
ATOM 1357 N N . ILE A 1 173 ? -10.067 2.028 0.996 1.00 95.25 173 ILE A N 1
ATOM 1358 C CA . ILE A 1 173 ? -10.227 2.616 2.324 1.00 95.25 173 ILE A CA 1
ATOM 1359 C C . ILE A 1 173 ? -10.605 1.522 3.318 1.00 95.25 173 ILE A C 1
ATOM 1361 O O . ILE A 1 173 ? -11.537 0.759 3.072 1.00 95.25 173 ILE A O 1
ATOM 1365 N N . TRP A 1 174 ? -9.896 1.465 4.442 1.00 95.69 174 TRP A N 1
ATOM 1366 C CA . TRP A 1 174 ? -10.044 0.404 5.437 1.00 95.69 174 TRP A CA 1
ATOM 1367 C C . TRP A 1 174 ? -10.123 0.955 6.856 1.00 95.69 174 TRP A C 1
ATOM 1369 O O . TRP A 1 174 ? -9.532 2.006 7.133 1.00 95.69 174 TRP A O 1
ATOM 1379 N N . PRO A 1 175 ? -10.821 0.265 7.774 1.00 96.69 175 PRO A N 1
ATOM 1380 C CA . PRO A 1 175 ? -10.753 0.581 9.191 1.00 96.69 175 PRO A CA 1
ATOM 1381 C C . PRO A 1 175 ? -9.318 0.472 9.710 1.00 96.69 175 PRO A C 1
ATOM 1383 O O . PRO A 1 175 ? -8.590 -0.468 9.399 1.00 96.69 175 PRO A O 1
ATOM 1386 N N . ALA A 1 176 ? -8.924 1.424 10.545 1.00 97.75 176 ALA A N 1
ATOM 1387 C CA . ALA A 1 176 ? -7.635 1.442 11.215 1.00 97.75 176 ALA A CA 1
ATOM 1388 C C . ALA A 1 176 ? -7.809 1.699 12.716 1.00 97.75 176 ALA A C 1
ATOM 1390 O O . ALA A 1 176 ? -8.888 2.075 13.193 1.00 9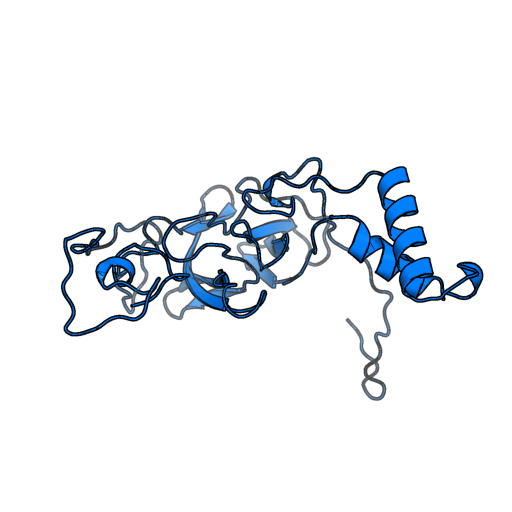7.75 176 ALA A O 1
ATOM 1391 N N . GLY A 1 177 ? -6.733 1.532 13.477 1.00 97.62 177 GLY A N 1
ATOM 1392 C CA . GLY A 1 177 ? -6.739 1.790 14.910 1.00 97.62 177 GLY A CA 1
ATOM 1393 C C . GLY A 1 177 ? -5.346 1.825 15.518 1.00 97.62 177 GLY A C 1
ATOM 1394 O O . GLY A 1 177 ? -4.353 1.590 14.841 1.00 97.62 177 GLY A O 1
ATOM 1395 N N . ILE A 1 178 ? -5.305 2.147 16.808 1.00 97.25 178 ILE A N 1
ATOM 1396 C CA . ILE A 1 178 ? -4.135 1.975 17.670 1.00 97.25 178 ILE A CA 1
ATOM 1397 C C . ILE A 1 178 ? -4.518 0.890 18.673 1.00 97.25 178 ILE A C 1
ATOM 1399 O O . ILE A 1 178 ? -5.583 1.011 19.291 1.00 97.25 178 ILE A O 1
ATOM 1403 N N . ASP A 1 179 ? -3.718 -0.162 18.793 1.00 95.56 179 ASP A N 1
ATOM 1404 C CA . ASP A 1 179 ? -3.977 -1.236 19.755 1.00 95.56 179 ASP A CA 1
ATOM 1405 C C . ASP A 1 179 ? -3.490 -0.888 21.179 1.00 95.56 179 ASP A C 1
ATOM 1407 O O . ASP A 1 179 ? -3.155 0.261 21.483 1.00 95.56 179 ASP A O 1
ATOM 1411 N N . CYS A 1 180 ? -3.534 -1.863 22.092 1.00 95.25 180 CYS A N 1
ATOM 1412 C CA . CYS A 1 180 ? -3.138 -1.661 23.487 1.00 95.25 180 CYS A CA 1
ATOM 1413 C C . CYS A 1 180 ? -1.631 -1.469 23.686 1.00 95.25 180 CYS A C 1
ATOM 1415 O O . CYS A 1 180 ? -1.247 -0.876 24.696 1.00 95.25 180 CYS A O 1
ATOM 1417 N N . ASP A 1 181 ? -0.813 -1.924 22.739 1.00 95.31 181 ASP A N 1
ATOM 1418 C CA . ASP A 1 181 ? 0.644 -1.780 22.768 1.00 95.31 181 ASP A CA 1
ATOM 1419 C C . ASP A 1 181 ? 1.088 -0.464 22.105 1.00 95.31 181 ASP A C 1
ATOM 1421 O O . ASP A 1 181 ? 2.228 -0.021 22.251 1.00 95.31 181 ASP A O 1
ATOM 1425 N N . GLY A 1 182 ? 0.143 0.238 21.469 1.00 95.69 182 GLY A N 1
ATOM 1426 C CA . GLY A 1 182 ? 0.383 1.496 20.780 1.00 95.69 182 GLY A CA 1
ATOM 1427 C C . GLY A 1 182 ? 0.726 1.304 19.307 1.00 95.69 182 GLY A C 1
ATOM 1428 O O . GLY A 1 182 ? 1.145 2.263 18.664 1.00 95.69 182 GLY A O 1
ATOM 1429 N N . GLU A 1 183 ? 0.528 0.113 18.747 1.00 96.31 183 GLU A N 1
ATOM 1430 C CA . GLU A 1 183 ? 0.818 -0.153 17.345 1.00 96.31 183 GLU A CA 1
ATOM 1431 C C . GLU A 1 183 ? -0.337 0.331 16.460 1.00 96.31 183 GLU A C 1
ATOM 1433 O O . GLU A 1 183 ? -1.523 0.128 16.743 1.00 96.31 183 GLU A O 1
ATOM 1438 N N . LEU A 1 184 ? 0.014 1.012 15.367 1.00 97.50 184 LEU A N 1
ATOM 1439 C CA . LEU A 1 184 ? -0.945 1.459 14.360 1.00 97.50 184 LEU A CA 1
ATOM 1440 C C . LEU A 1 184 ? -1.267 0.286 13.434 1.00 97.50 184 LEU A C 1
ATOM 1442 O O . LEU A 1 184 ? -0.367 -0.235 12.789 1.00 97.50 184 LEU A O 1
ATOM 1446 N N . PHE A 1 185 ? -2.535 -0.115 13.340 1.00 97.62 185 PHE A N 1
ATOM 1447 C CA . PHE A 1 185 ? -2.973 -1.250 12.518 1.00 97.62 185 PHE A CA 1
ATOM 1448 C C . PHE A 1 185 ? -4.021 -0.846 11.475 1.00 97.62 185 PHE A C 1
ATOM 1450 O O . PHE A 1 185 ? -4.797 0.096 11.682 1.00 97.62 185 PHE A O 1
ATOM 1457 N N . CYS A 1 186 ? -4.012 -1.531 10.332 1.00 97.12 186 CYS A N 1
ATOM 1458 C CA . CYS A 1 186 ? -4.986 -1.402 9.252 1.00 97.12 186 CYS A CA 1
ATOM 1459 C C . CYS A 1 186 ? -5.674 -2.758 9.086 1.00 97.12 186 CYS A C 1
ATOM 1461 O O . CYS A 1 186 ? -5.005 -3.766 8.863 1.00 97.12 186 CYS A O 1
ATOM 1463 N N . ASN A 1 187 ? -6.997 -2.811 9.232 1.00 95.50 187 ASN A N 1
ATOM 1464 C CA . ASN A 1 187 ? -7.727 -4.061 9.072 1.00 95.50 187 ASN A CA 1
ATOM 1465 C C . ASN A 1 187 ? -8.207 -4.224 7.627 1.00 95.50 187 ASN A C 1
ATOM 1467 O O . ASN A 1 187 ? -9.220 -3.660 7.215 1.00 95.50 187 ASN A O 1
ATOM 1471 N N . GLN A 1 188 ? -7.476 -5.053 6.891 1.00 92.31 188 GLN A N 1
ATOM 1472 C CA . GLN A 1 188 ? -7.752 -5.423 5.502 1.00 92.31 188 GLN A CA 1
ATOM 1473 C C . GLN A 1 188 ? -8.443 -6.793 5.383 1.00 92.31 188 GLN A C 1
ATOM 1475 O O . GLN A 1 188 ? -8.702 -7.295 4.291 1.00 92.31 188 GLN A O 1
ATOM 1480 N N . ARG A 1 189 ? -8.809 -7.421 6.508 1.00 90.25 189 ARG A N 1
ATOM 1481 C CA . ARG A 1 189 ? -9.544 -8.690 6.500 1.00 90.25 189 ARG A CA 1
ATOM 1482 C C . ARG A 1 189 ? -10.918 -8.486 5.854 1.00 90.25 189 ARG A C 1
ATOM 1484 O O . ARG A 1 189 ? -11.680 -7.625 6.277 1.00 90.25 189 ARG A O 1
ATOM 1491 N N . TYR A 1 190 ? -11.244 -9.321 4.867 1.00 88.31 190 TYR A N 1
ATOM 1492 C CA . TYR A 1 190 ? -12.509 -9.265 4.112 1.00 88.31 190 TYR A CA 1
ATOM 1493 C C . TYR A 1 190 ? -12.777 -7.943 3.389 1.00 88.31 190 TYR A C 1
ATOM 1495 O O . TYR A 1 190 ? -13.914 -7.619 3.077 1.00 88.31 190 TYR A O 1
ATOM 1503 N N . GLU A 1 191 ? -11.740 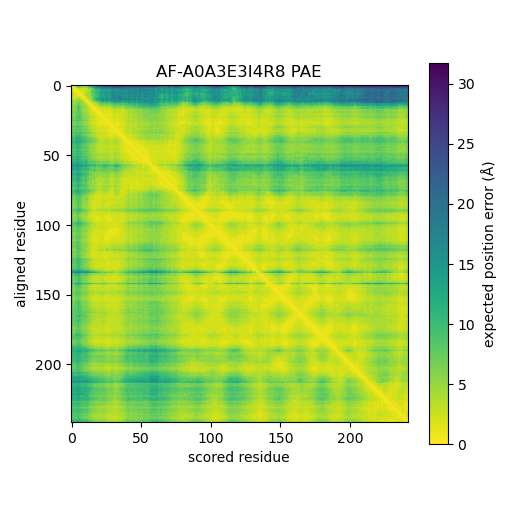-7.180 3.094 1.00 84.00 191 GLU A N 1
ATOM 1504 C CA . GLU A 1 191 ? -11.837 -5.910 2.377 1.00 84.00 191 GLU A CA 1
ATOM 1505 C C . GLU A 1 191 ? -12.511 -5.958 1.000 1.00 84.00 191 GLU A C 1
ATOM 1507 O O . GLU A 1 191 ? -13.048 -4.949 0.555 1.00 84.00 191 GLU A O 1
ATOM 1512 N N . ASP A 1 192 ? -12.483 -7.109 0.324 1.00 86.62 192 ASP A N 1
ATOM 1513 C CA . ASP A 1 192 ? -13.152 -7.298 -0.969 1.00 86.62 192 ASP A CA 1
ATOM 1514 C C . ASP A 1 192 ? -14.638 -7.644 -0.803 1.00 86.62 192 ASP A C 1
ATOM 1516 O O . ASP A 1 192 ? -15.374 -7.812 -1.774 1.00 86.62 192 ASP A O 1
ATOM 1520 N N . TRP A 1 193 ? -15.108 -7.756 0.441 1.00 89.50 193 TRP A N 1
ATOM 1521 C CA . TRP A 1 193 ? -16.513 -7.970 0.742 1.00 89.50 193 TRP A CA 1
ATOM 1522 C C . TRP A 1 193 ? -17.200 -6.622 0.959 1.00 89.50 193 TRP A C 1
ATOM 1524 O O . TRP A 1 193 ? -16.577 -5.662 1.414 1.00 89.50 193 TRP A O 1
ATOM 1534 N N . PRO A 1 194 ? -18.508 -6.517 0.679 1.00 88.69 194 PRO A N 1
ATOM 1535 C CA . PRO A 1 194 ? -19.253 -5.321 1.028 1.00 88.69 194 PRO A CA 1
ATOM 1536 C C . PRO A 1 194 ? -19.203 -5.075 2.543 1.00 88.69 194 PRO A C 1
ATOM 1538 O O . PRO A 1 194 ? -19.672 -5.894 3.335 1.00 88.69 194 PRO A O 1
ATOM 1541 N N . ILE A 1 195 ? -18.665 -3.923 2.944 1.00 88.94 195 ILE A N 1
ATOM 1542 C CA . ILE A 1 195 ? -18.622 -3.477 4.340 1.00 88.94 195 ILE A CA 1
ATOM 1543 C C . ILE A 1 195 ? -19.644 -2.359 4.527 1.00 88.94 195 ILE A C 1
ATOM 1545 O O . ILE A 1 195 ? -19.690 -1.382 3.777 1.00 88.94 195 ILE A O 1
ATOM 1549 N N . LYS A 1 196 ? -20.479 -2.492 5.556 1.00 89.94 196 LYS A N 1
ATOM 1550 C CA . LYS A 1 196 ? -21.427 -1.453 5.952 1.00 89.94 196 LYS A CA 1
ATOM 1551 C C . LYS A 1 196 ? -20.693 -0.328 6.668 1.00 89.94 196 LYS A C 1
ATOM 1553 O O . LYS A 1 196 ? -19.989 -0.579 7.638 1.00 89.94 196 LYS A O 1
ATOM 1558 N N . ILE A 1 197 ? -20.925 0.910 6.245 1.00 90.81 197 ILE A N 1
ATOM 1559 C CA . ILE A 1 197 ? -20.396 2.105 6.910 1.00 90.81 197 ILE A CA 1
ATOM 1560 C C . ILE A 1 197 ? -21.542 2.825 7.613 1.00 90.81 197 ILE A C 1
ATOM 1562 O O . ILE A 1 197 ? -22.566 3.129 7.000 1.00 90.81 197 ILE A O 1
ATOM 1566 N N . GLU A 1 198 ? -21.375 3.105 8.903 1.00 93.38 198 GLU A N 1
ATOM 1567 C CA . GLU A 1 198 ? -22.389 3.765 9.721 1.00 93.38 198 GLU A CA 1
ATOM 1568 C C . GLU A 1 198 ? -21.882 5.089 10.296 1.00 93.38 198 GLU A C 1
ATOM 1570 O O . GLU A 1 198 ? -20.705 5.273 10.591 1.00 93.38 198 GLU A O 1
ATOM 1575 N N . GLN A 1 199 ? -22.811 6.017 10.513 1.00 95.88 199 GLN A N 1
ATOM 1576 C CA . GLN A 1 199 ? -22.564 7.333 11.104 1.00 95.88 199 GLN A CA 1
ATOM 1577 C C . GLN A 1 199 ? -22.423 7.264 12.638 1.00 95.88 199 GLN A C 1
ATOM 1579 O O . GLN A 1 199 ? -23.158 7.915 13.383 1.00 95.88 199 GLN A O 1
ATOM 1584 N N . LYS A 1 200 ? -21.510 6.418 13.123 1.00 96.88 200 LYS A N 1
ATOM 1585 C CA . LYS A 1 200 ? -21.237 6.195 14.549 1.00 96.88 200 LYS A CA 1
ATOM 1586 C C . LYS A 1 200 ? -19.804 5.706 14.758 1.00 96.88 200 LYS A C 1
ATOM 1588 O O . LYS A 1 200 ? -19.086 5.412 13.805 1.00 96.88 200 LYS A O 1
ATOM 1593 N N . LYS A 1 201 ? -19.390 5.583 16.020 1.00 97.56 201 LYS A N 1
ATOM 1594 C CA . LYS A 1 201 ? -18.160 4.860 16.359 1.00 97.56 201 LYS A CA 1
ATOM 1595 C C . LYS A 1 201 ? -18.334 3.389 15.962 1.00 97.56 201 LYS A C 1
ATOM 1597 O O . LYS A 1 201 ? -19.286 2.748 16.404 1.00 97.56 201 LYS A O 1
ATOM 1602 N N . MET A 1 202 ? -17.440 2.887 15.121 1.00 95.50 202 MET A N 1
ATOM 1603 C CA . MET A 1 202 ? -17.434 1.514 14.626 1.00 95.50 202 MET A CA 1
ATOM 1604 C C . MET A 1 202 ? -16.323 0.710 15.301 1.00 95.50 202 MET A C 1
ATOM 1606 O O . MET A 1 202 ? -15.297 1.264 15.706 1.00 95.50 202 MET A O 1
ATOM 1610 N N . ASP A 1 203 ? -16.546 -0.597 15.416 1.00 95.50 203 ASP A N 1
ATOM 1611 C CA . ASP A 1 203 ? -15.495 -1.553 15.742 1.00 95.50 203 ASP A CA 1
ATOM 1612 C C . ASP A 1 203 ? -14.680 -1.829 14.465 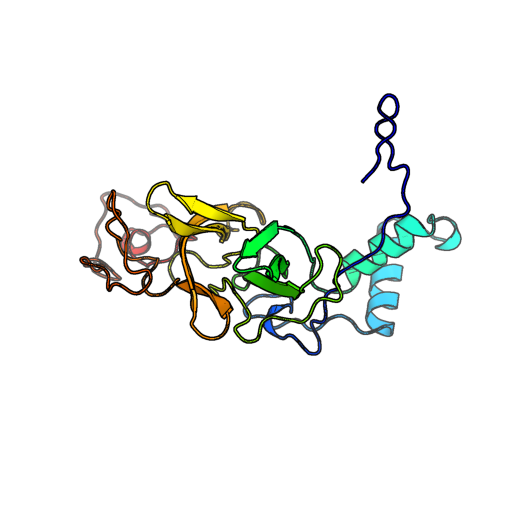1.00 95.50 203 ASP A C 1
ATOM 1614 O O . ASP A 1 203 ? -15.252 -2.334 13.495 1.00 95.50 203 ASP A O 1
ATOM 1618 N N . PRO A 1 204 ? -13.376 -1.489 14.420 1.00 95.38 204 PRO A N 1
ATOM 1619 C CA . PRO A 1 204 ? -12.550 -1.721 13.239 1.00 95.38 204 PRO A CA 1
ATOM 1620 C C . PRO A 1 204 ? -12.33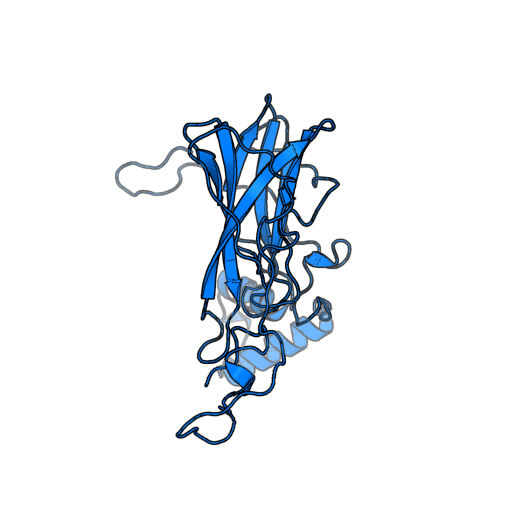1 -3.211 12.934 1.00 95.38 204 PRO A C 1
ATOM 1622 O O . PRO A 1 204 ? -11.824 -3.519 11.858 1.00 95.38 204 PRO A O 1
ATOM 1625 N N . TRP A 1 205 ? -12.711 -4.121 13.838 1.00 94.38 205 TRP A N 1
ATOM 1626 C CA . TRP A 1 205 ? -12.598 -5.575 13.684 1.00 94.38 205 TRP A CA 1
ATOM 1627 C C . TRP A 1 205 ? -13.934 -6.291 13.458 1.00 94.38 205 TRP A C 1
ATOM 1629 O O . TRP A 1 205 ? -13.961 -7.523 13.421 1.00 94.38 205 TRP A O 1
ATOM 1639 N N . ALA A 1 206 ? -15.031 -5.547 13.285 1.00 93.25 206 ALA A N 1
ATOM 1640 C CA . ALA A 1 206 ? -16.337 -6.134 13.014 1.00 93.25 206 ALA A CA 1
ATOM 1641 C C . ALA A 1 206 ? -16.315 -7.016 11.754 1.00 93.25 206 ALA A C 1
ATOM 1643 O O . ALA A 1 206 ? -15.733 -6.653 10.730 1.00 93.25 206 ALA A O 1
ATOM 1644 N N . GLU A 1 207 ? -16.982 -8.169 11.821 1.00 92.12 207 GLU A N 1
ATOM 1645 C CA . GLU A 1 207 ? -17.165 -9.027 10.651 1.00 92.12 207 GLU A CA 1
ATOM 1646 C C . GLU A 1 207 ? -18.138 -8.379 9.649 1.00 92.12 207 GLU A C 1
ATOM 1648 O O . GLU A 1 207 ? -19.104 -7.723 10.059 1.00 92.12 207 GLU A O 1
ATOM 1653 N N . PRO A 1 208 ? -17.912 -8.545 8.333 1.00 91.94 208 PRO A N 1
ATOM 1654 C CA . PRO A 1 208 ? -18.824 -8.033 7.318 1.00 91.94 208 PRO A CA 1
ATOM 1655 C C . PRO A 1 208 ? -20.200 -8.709 7.413 1.00 91.94 208 PRO A C 1
ATOM 1657 O O . PRO A 1 208 ? -20.309 -9.916 7.616 1.00 91.94 208 PRO A O 1
ATOM 1660 N N . GLU A 1 209 ? -21.267 -7.930 7.206 1.00 92.12 209 GLU A N 1
ATOM 1661 C CA . GLU A 1 209 ? -22.649 -8.445 7.200 1.00 92.12 209 GLU A CA 1
ATOM 1662 C C . GLU A 1 209 ? -22.972 -9.252 5.925 1.00 92.12 209 GLU A C 1
ATOM 1664 O O . GLU A 1 209 ? -23.925 -10.035 5.901 1.00 92.12 209 GLU A O 1
ATOM 1669 N N . TRP A 1 210 ? -22.192 -9.062 4.856 1.00 92.00 210 TRP A N 1
ATOM 1670 C CA . TRP A 1 210 ? -22.425 -9.654 3.540 1.00 92.00 210 TRP A CA 1
ATOM 1671 C C . TRP A 1 210 ? -21.201 -10.406 3.036 1.00 92.00 210 TRP A C 1
ATOM 1673 O O . TRP A 1 210 ? -20.072 -10.050 3.349 1.00 92.00 210 TRP A O 1
ATOM 1683 N N . TYR A 1 211 ? -21.439 -11.416 2.201 1.00 89.06 211 TYR A N 1
ATOM 1684 C CA . TYR A 1 211 ? -20.408 -12.227 1.563 1.00 89.06 211 TYR A CA 1
ATOM 1685 C C . TYR A 1 211 ? -20.677 -12.365 0.062 1.00 89.06 211 TYR A C 1
ATOM 1687 O O . TYR A 1 211 ? -21.809 -12.199 -0.404 1.00 89.06 211 TYR A O 1
ATOM 1695 N N . LEU A 1 212 ? -19.631 -12.683 -0.699 1.00 86.69 212 LEU A N 1
ATOM 1696 C CA . LEU A 1 212 ? -19.708 -12.868 -2.147 1.00 86.69 212 LEU A CA 1
ATOM 1697 C C . LEU A 1 212 ? -20.497 -14.139 -2.495 1.00 86.69 212 LEU A C 1
ATOM 1699 O O . LEU A 1 212 ? -20.136 -15.245 -2.094 1.00 86.69 212 LEU A O 1
ATOM 1703 N N . LEU A 1 213 ? -21.576 -13.990 -3.270 1.00 89.06 213 LEU A N 1
ATOM 1704 C CA . LEU A 1 213 ? -22.445 -15.109 -3.663 1.00 89.06 213 LEU A CA 1
ATOM 1705 C C . LEU A 1 213 ? -22.078 -15.723 -5.008 1.00 89.06 213 LEU A C 1
ATOM 1707 O O . LEU A 1 213 ? -22.536 -16.821 -5.319 1.00 89.06 213 LEU A O 1
ATOM 1711 N N . ASN A 1 214 ? -21.357 -14.993 -5.845 1.00 90.12 214 ASN A N 1
ATOM 1712 C CA . ASN A 1 214 ? -21.184 -15.276 -7.264 1.00 90.12 214 ASN A CA 1
ATOM 1713 C C . ASN A 1 214 ? -19.791 -15.781 -7.623 1.00 90.12 214 ASN A C 1
ATOM 1715 O O . ASN A 1 214 ? -19.637 -16.220 -8.753 1.00 90.12 214 ASN A O 1
ATOM 1719 N N . TYR A 1 215 ? -18.824 -15.779 -6.700 1.00 90.38 215 TYR A N 1
ATOM 1720 C CA . TYR A 1 215 ? -17.449 -16.180 -7.000 1.00 90.38 215 TYR A CA 1
ATOM 1721 C C . TYR A 1 215 ? -17.380 -17.523 -7.739 1.00 90.38 215 TYR A C 1
ATOM 1723 O O . TYR A 1 215 ? -17.853 -18.545 -7.229 1.00 90.38 215 TYR A O 1
ATOM 1731 N N . LYS A 1 216 ? -16.806 -17.505 -8.950 1.00 90.00 216 LYS A N 1
ATOM 1732 C CA . LYS A 1 216 ? -16.619 -18.682 -9.825 1.00 90.00 216 LYS A CA 1
ATOM 1733 C C . LYS A 1 216 ? -17.882 -19.512 -10.107 1.00 90.00 216 LYS A C 1
ATOM 1735 O O . LYS A 1 216 ? -17.793 -20.706 -10.402 1.00 90.00 216 LYS A O 1
ATOM 1740 N N . LYS A 1 217 ? -19.072 -18.911 -10.037 1.00 94.56 217 LYS A N 1
ATOM 1741 C CA . LYS A 1 217 ? -20.290 -19.539 -10.567 1.00 94.56 217 LYS A CA 1
ATOM 1742 C C . LYS A 1 217 ? -20.251 -19.613 -12.098 1.00 94.56 217 LYS A C 1
ATOM 1744 O O . LYS A 1 217 ? -19.502 -18.899 -12.747 1.00 94.56 217 LYS A O 1
ATOM 1749 N N . ALA A 1 218 ? -21.073 -20.481 -12.684 1.00 95.00 218 ALA A N 1
ATOM 1750 C CA . ALA A 1 218 ? -21.251 -20.496 -14.135 1.00 95.00 218 ALA A CA 1
ATOM 1751 C C . ALA A 1 218 ? -21.911 -19.188 -14.602 1.00 95.00 218 ALA A C 1
ATOM 1753 O O . ALA A 1 218 ? -22.908 -18.760 -14.014 1.00 95.00 218 ALA A O 1
ATOM 1754 N N . MET A 1 219 ? -21.369 -18.588 -15.662 1.00 95.12 219 MET A N 1
ATOM 1755 C CA . MET A 1 219 ? -21.849 -17.340 -16.255 1.00 95.12 219 MET A CA 1
ATOM 1756 C C . MET A 1 219 ? -22.226 -17.555 -17.717 1.00 95.12 219 MET A C 1
ATOM 1758 O O . MET A 1 219 ? -21.712 -18.447 -18.386 1.00 95.12 219 MET A O 1
ATOM 1762 N N . PHE A 1 220 ? -23.168 -16.746 -18.194 1.00 95.44 220 PHE A N 1
ATOM 1763 C CA . PHE A 1 220 ? -23.564 -16.710 -19.594 1.00 95.44 220 PHE A CA 1
ATOM 1764 C C . PHE A 1 220 ? -23.758 -15.260 -20.018 1.00 95.44 220 PHE A C 1
ATOM 1766 O O . PHE A 1 220 ? -24.347 -14.461 -19.288 1.00 95.44 220 PHE A O 1
ATOM 1773 N N . ALA A 1 221 ? -23.306 -14.949 -21.227 1.00 96.69 221 ALA A N 1
ATOM 1774 C CA . ALA A 1 221 ? -23.409 -13.640 -21.846 1.00 96.69 221 ALA A CA 1
ATOM 1775 C C . ALA A 1 221 ? -23.925 -13.766 -23.282 1.00 96.69 221 ALA A C 1
ATOM 1777 O O . ALA A 1 221 ? -23.682 -14.771 -23.949 1.00 96.69 221 ALA A O 1
ATOM 1778 N N . SER A 1 222 ? -24.601 -12.733 -23.790 1.00 97.75 222 SER A N 1
ATOM 1779 C CA . SER A 1 222 ? -25.001 -12.683 -25.204 1.00 97.75 222 SER A CA 1
ATOM 1780 C C . SER A 1 222 ? -23.809 -12.536 -26.156 1.00 97.75 222 SER A C 1
ATOM 1782 O O . SER A 1 222 ? -23.921 -12.883 -27.330 1.00 97.75 222 SER A O 1
ATOM 1784 N N . SER A 1 223 ? -22.679 -12.019 -25.665 1.00 97.19 223 SER A N 1
ATOM 1785 C CA . SER A 1 223 ? -21.428 -11.859 -26.407 1.00 97.19 223 SER A CA 1
ATOM 1786 C C . SER A 1 223 ? -20.237 -11.716 -25.461 1.00 97.19 223 SER A C 1
ATOM 1788 O O . SER A 1 223 ? -20.395 -11.315 -24.309 1.00 97.19 223 SER A O 1
ATOM 1790 N N . PHE A 1 224 ? -19.045 -11.974 -25.983 1.00 97.56 224 PHE A N 1
ATOM 1791 C CA . PHE A 1 224 ? -17.761 -11.677 -25.355 1.00 97.56 224 PHE A CA 1
ATOM 1792 C C . PHE A 1 224 ? -16.716 -11.449 -26.457 1.00 97.56 224 PHE A C 1
ATOM 1794 O O . PHE A 1 224 ? -16.949 -11.806 -27.618 1.00 97.56 224 PHE A O 1
ATOM 1801 N N . THR A 1 225 ? -15.574 -10.861 -26.108 1.00 97.06 225 THR A N 1
ATOM 1802 C CA . THR A 1 225 ? -14.380 -10.893 -26.964 1.00 97.06 225 THR A CA 1
ATOM 1803 C C . THR A 1 225 ? -13.398 -11.921 -26.409 1.00 97.06 225 THR A C 1
ATOM 1805 O O . THR A 1 225 ? -13.416 -12.210 -25.218 1.00 97.06 225 THR A O 1
ATOM 1808 N N . LYS A 1 226 ? -12.562 -12.508 -27.271 1.00 96.06 226 LYS A N 1
ATOM 1809 C CA . LYS A 1 226 ? -11.562 -13.508 -26.864 1.00 96.06 226 LYS A CA 1
ATOM 1810 C C . LYS A 1 226 ? -10.729 -12.980 -25.681 1.00 96.06 226 LYS A C 1
ATOM 1812 O O . LYS A 1 226 ? -10.310 -11.828 -25.751 1.00 96.06 226 LYS A O 1
ATOM 1817 N N . GLU A 1 227 ? -10.487 -13.825 -24.670 1.00 94.81 227 GLU A N 1
ATOM 1818 C CA . GLU A 1 227 ? -9.772 -13.509 -23.409 1.00 94.81 227 GLU A CA 1
ATOM 1819 C C . GLU A 1 227 ? -10.556 -12.618 -22.422 1.00 94.81 227 GLU A C 1
ATOM 1821 O O . GLU A 1 227 ? -10.056 -12.277 -21.349 1.00 94.81 227 GLU A O 1
ATOM 1826 N N . HIS A 1 228 ? -11.805 -12.287 -22.757 1.00 96.44 228 HIS A N 1
ATOM 1827 C CA . HIS A 1 228 ? -12.738 -11.515 -21.938 1.00 96.44 228 HIS A CA 1
ATOM 1828 C C . HIS A 1 228 ? -14.078 -12.246 -21.804 1.00 96.44 228 HIS A C 1
ATOM 1830 O O . HIS A 1 228 ? -15.142 -11.695 -22.077 1.00 96.44 228 HIS A O 1
ATOM 1836 N N . GLU A 1 229 ? -14.026 -13.535 -21.472 1.00 97.06 229 GLU A N 1
ATOM 1837 C CA . GLU A 1 229 ? -15.196 -14.389 -21.277 1.00 97.06 229 GLU A CA 1
ATOM 1838 C C . GLU A 1 229 ? -16.033 -13.956 -20.056 1.00 97.06 229 GLU A C 1
ATOM 1840 O O . GLU A 1 229 ? -15.547 -13.298 -19.137 1.00 97.06 229 GLU A O 1
ATOM 1845 N N . SER A 1 230 ? -17.312 -14.347 -20.025 1.00 96.81 230 SER A N 1
ATOM 1846 C CA . SER A 1 230 ? -18.287 -13.901 -19.011 1.00 96.81 230 SER A CA 1
ATOM 1847 C C . SER A 1 230 ? -17.914 -14.233 -17.563 1.00 96.81 230 SER A C 1
ATOM 1849 O O . SER A 1 230 ? -18.351 -13.571 -16.621 1.00 96.81 230 SER A O 1
ATOM 1851 N N . GLU A 1 231 ? -17.094 -15.258 -17.387 1.00 95.50 231 GLU A N 1
ATOM 1852 C CA . GLU A 1 231 ? -16.563 -15.748 -16.128 1.00 95.50 231 GLU A CA 1
ATOM 1853 C C . GLU A 1 231 ? -15.618 -14.735 -15.466 1.00 95.50 231 GLU A C 1
ATOM 1855 O O . GLU A 1 231 ? -15.562 -14.683 -14.236 1.00 95.50 231 GLU A O 1
ATOM 1860 N N . ASN A 1 232 ? -14.957 -13.874 -16.250 1.00 95.50 232 ASN A N 1
ATOM 1861 C CA . ASN A 1 232 ? -14.086 -12.813 -15.735 1.00 95.50 232 ASN A CA 1
ATOM 1862 C C . ASN A 1 232 ? -14.857 -11.752 -14.934 1.00 95.50 232 ASN A C 1
ATOM 1864 O O . ASN A 1 232 ? -14.270 -11.029 -14.142 1.00 95.50 232 ASN A O 1
ATOM 1868 N N . ALA A 1 233 ? -16.182 -11.647 -15.088 1.00 94.00 233 ALA A N 1
ATOM 1869 C CA . ALA A 1 233 ? -16.984 -10.696 -14.313 1.00 94.00 233 ALA A CA 1
ATOM 1870 C C . ALA A 1 233 ? -17.047 -11.024 -12.806 1.00 94.00 233 ALA A C 1
ATOM 1872 O O . ALA A 1 233 ? -17.528 -10.207 -12.019 1.00 94.00 233 ALA A O 1
ATOM 1873 N N . ILE A 1 234 ? -16.652 -12.240 -12.411 1.00 93.44 234 ILE A N 1
ATOM 1874 C CA . ILE A 1 234 ? -16.876 -12.813 -11.073 1.00 93.44 234 ILE A CA 1
ATOM 1875 C C . ILE A 1 234 ? -15.698 -13.686 -10.596 1.00 93.44 234 ILE A C 1
ATOM 1877 O O . ILE A 1 234 ? -15.872 -14.584 -9.761 1.00 93.44 234 ILE A O 1
ATOM 1881 N N . ASP A 1 235 ? -14.513 -13.489 -11.173 1.00 92.81 235 ASP A N 1
ATOM 1882 C CA . ASP A 1 235 ? -13.303 -14.264 -10.878 1.00 92.81 235 ASP A CA 1
ATOM 1883 C C . ASP A 1 235 ? -12.482 -13.686 -9.710 1.00 92.81 235 ASP A C 1
ATOM 1885 O O . ASP A 1 235 ? -11.442 -14.250 -9.359 1.00 92.81 235 ASP A O 1
ATOM 1889 N N . GLU A 1 236 ? -12.981 -12.608 -9.090 1.00 91.75 236 GLU A N 1
ATOM 1890 C CA . GLU A 1 236 ? -12.321 -11.838 -8.030 1.00 91.75 236 GLU A CA 1
ATOM 1891 C C . GLU A 1 236 ? -10.906 -11.408 -8.429 1.00 91.75 236 GLU A C 1
ATOM 1893 O O . GLU A 1 236 ? -9.958 -11.517 -7.649 1.00 91.75 236 GLU A O 1
ATOM 1898 N N . ASN A 1 237 ? -10.764 -10.892 -9.652 1.00 92.31 237 ASN A N 1
ATOM 1899 C CA . ASN A 1 237 ? -9.532 -10.292 -10.135 1.00 92.31 237 ASN A CA 1
ATOM 1900 C C . ASN A 1 237 ? -9.818 -8.981 -10.879 1.00 92.31 237 ASN A C 1
ATOM 1902 O O . ASN A 1 237 ? -10.286 -8.976 -12.009 1.00 92.31 237 ASN A O 1
ATOM 1906 N N . VAL A 1 238 ? -9.455 -7.836 -10.297 1.00 93.19 238 VAL A N 1
ATOM 1907 C CA . VAL A 1 238 ? -9.681 -6.529 -10.948 1.00 93.19 238 VAL A CA 1
ATOM 1908 C C . VAL A 1 238 ? -8.913 -6.349 -12.270 1.00 93.19 238 VAL A C 1
ATOM 1910 O O . VAL A 1 238 ? -9.107 -5.373 -12.997 1.00 93.19 238 VAL A O 1
ATOM 1913 N N . ARG A 1 239 ? -7.963 -7.243 -12.555 1.00 93.75 239 ARG A N 1
ATOM 1914 C CA . ARG A 1 239 ? -7.109 -7.187 -13.745 1.00 93.75 239 ARG A CA 1
ATOM 1915 C C . ARG A 1 239 ? -7.749 -7.875 -14.952 1.00 93.75 239 ARG A C 1
ATOM 1917 O O . ARG A 1 239 ? -7.212 -7.758 -16.051 1.00 93.75 239 ARG A O 1
ATOM 1924 N N . THR A 1 240 ? -8.862 -8.579 -14.767 1.00 94.56 240 THR A N 1
ATOM 1925 C CA . THR A 1 240 ? -9.666 -9.172 -15.839 1.00 94.56 240 THR A CA 1
ATOM 1926 C C . THR A 1 240 ? -10.976 -8.397 -15.994 1.00 94.56 240 THR A C 1
ATOM 1928 O O . THR A 1 240 ? -11.352 -7.575 -15.157 1.00 94.56 240 THR A O 1
ATOM 1931 N N . TRP A 1 241 ? -11.641 -8.591 -17.131 1.00 94.56 241 TRP A N 1
ATOM 1932 C CA . TRP A 1 241 ? -12.963 -8.029 -17.397 1.00 94.56 241 TRP A CA 1
ATOM 1933 C C . TRP A 1 241 ? -13.707 -8.879 -18.433 1.00 94.56 241 TRP A C 1
ATOM 1935 O O . TRP A 1 241 ? -13.070 -9.641 -19.172 1.00 94.56 241 TRP A O 1
ATOM 1945 N N . TRP A 1 242 ? -15.035 -8.735 -18.447 1.00 95.31 242 TRP A N 1
ATOM 1946 C CA . TRP A 1 242 ? -15.978 -9.247 -19.447 1.00 95.31 242 TRP A CA 1
ATOM 1947 C C . TRP A 1 242 ? -16.618 -8.078 -20.201 1.00 95.31 242 TRP A C 1
ATOM 1949 O O . TRP A 1 242 ? -17.040 -7.115 -19.515 1.00 95.31 242 TRP A O 1
#

Radius of gyration: 21.8 Å; Cα contacts (8 Å, |Δi|>4): 468; chains: 1; bounding box: 58×55×50 Å

Sequence (242 aa):
MALDPVLMRSMSMKTGVIWGNPSEKGFERIGEDNTTLPCNNDELIECYQGTLKAAGIADEKTVPQEIAELMKDMLRDAPYIKGAWMNKFQGKNYLQYASPETQFNVYCDGVYISDNPLGPFVLAENNPYSFKPGVFFPGAGHCSTMKDQYGNLWHASTLRISVNHQFERRLGIWPAGIDCDGELFCNQRYEDWPIKIEQKKMDPWAEPEWYLLNYKKAMFASSFTKEHESENAIDENVRTWW